Protein AF-A0A975IWK1-F1 (afdb_monomer_lite)

Foldseek 3Di:
DQDFAPDADPVPRDGDGADPVLVVLLVVLVPDDLVLNLVLLQPPDCPDPSHDDLLSLVSQLLVCVVVVVVVSNVSSVVSSLVVLLVLLCVVQPPPPDPPSVVLSVVLSVVVVVLSVQQCHDDCNRLCVVCSRPVNVSSVVSSVVSVVVVVVVVVVVPDDDDDDDDDDDDDDDDPPVVVVVVVVVPDCVVVVVVPDPPLVVVLLVQADPLLNLLVVCVVVVAALDDPDPPGCHSCNVVVHDSVVSVVSPVVSVVSSVVVVVVVD

Structure (mmCIF, N/CA/C/O backbone):
data_AF-A0A975IWK1-F1
#
_entry.id   AF-A0A975IWK1-F1
#
loop_
_atom_site.group_PDB
_atom_site.id
_atom_site.type_symbol
_atom_site.label_atom_id
_atom_site.label_alt_id
_atom_site.label_comp_id
_atom_site.label_asym_id
_atom_site.label_entity_id
_atom_site.label_seq_id
_atom_site.pdbx_PDB_ins_code
_atom_site.Cartn_x
_atom_site.Cartn_y
_atom_site.Cartn_z
_atom_site.occupancy
_atom_site.B_iso_or_equiv
_atom_site.auth_seq_id
_atom_site.auth_comp_id
_atom_site.auth_asym_id
_atom_site.auth_atom_id
_atom_site.pdbx_PDB_model_num
ATOM 1 N N . MET A 1 1 ? -14.449 2.829 19.169 1.00 74.00 1 MET A N 1
ATOM 2 C CA . MET A 1 1 ? -14.018 4.154 18.674 1.00 74.00 1 MET A CA 1
ATOM 3 C C . MET A 1 1 ? -12.901 3.932 17.675 1.00 74.00 1 MET A C 1
ATOM 5 O O . MET A 1 1 ? -12.144 2.984 17.872 1.00 74.00 1 MET A O 1
ATOM 9 N N . VAL A 1 2 ? -12.833 4.740 16.615 1.00 86.25 2 VAL A N 1
ATOM 10 C CA . VAL A 1 2 ? -11.737 4.651 15.641 1.00 86.25 2 VAL A CA 1
ATOM 11 C C . VAL A 1 2 ? -10.447 5.082 16.325 1.00 86.25 2 VAL A C 1
ATOM 13 O O . VAL A 1 2 ? -10.421 6.076 17.048 1.00 86.25 2 VAL A O 1
ATOM 16 N N . GLN A 1 3 ? -9.390 4.295 16.152 1.00 86.88 3 GLN A N 1
ATOM 17 C CA . GLN A 1 3 ? -8.094 4.618 16.743 1.00 86.88 3 GLN A CA 1
ATOM 18 C C . GLN A 1 3 ? -7.429 5.737 15.929 1.00 86.88 3 GLN A C 1
ATOM 20 O O . GLN A 1 3 ? -7.354 5.606 14.701 1.00 86.88 3 GLN A O 1
ATOM 25 N N . PRO A 1 4 ? -6.935 6.817 16.561 1.00 88.50 4 PRO A N 1
ATOM 26 C CA . PRO A 1 4 ? -6.244 7.881 15.844 1.00 88.50 4 PRO A CA 1
ATOM 27 C C . PRO A 1 4 ? -4.924 7.377 15.249 1.00 88.50 4 PRO A C 1
ATOM 29 O O . PRO A 1 4 ? -4.343 6.394 15.717 1.00 88.50 4 PRO A O 1
ATOM 32 N N . LEU A 1 5 ? -4.454 8.063 14.208 1.00 91.69 5 LEU A N 1
ATOM 33 C CA . LEU A 1 5 ? -3.111 7.855 13.668 1.00 91.69 5 LEU A CA 1
ATOM 34 C C . LEU A 1 5 ? -2.069 8.390 14.662 1.00 91.69 5 LEU A C 1
ATOM 36 O O . LEU A 1 5 ? -2.340 9.328 15.413 1.00 91.69 5 LEU A O 1
ATOM 40 N N . THR A 1 6 ? -0.881 7.796 14.676 1.00 89.44 6 THR A N 1
ATOM 41 C CA . THR A 1 6 ? 0.232 8.164 15.561 1.00 89.44 6 THR A CA 1
ATOM 42 C C . THR A 1 6 ? 1.294 9.004 14.855 1.00 89.44 6 THR A C 1
ATOM 44 O O . THR A 1 6 ? 2.016 9.759 15.513 1.00 89.44 6 THR A O 1
ATOM 47 N N . LYS A 1 7 ? 1.359 8.939 13.520 1.00 89.12 7 LYS A N 1
ATOM 48 C CA . LYS A 1 7 ? 2.301 9.706 12.705 1.00 89.12 7 LYS A CA 1
ATOM 49 C C . LYS A 1 7 ? 2.092 11.207 12.837 1.00 89.12 7 LYS A C 1
ATOM 51 O O . LYS A 1 7 ? 0.965 11.697 12.769 1.00 89.12 7 LYS A O 1
ATOM 56 N N . ARG A 1 8 ? 3.196 11.956 12.928 1.00 89.62 8 ARG A N 1
ATOM 57 C CA . ARG A 1 8 ? 3.207 13.427 12.985 1.00 89.62 8 ARG A CA 1
ATOM 58 C C . ARG A 1 8 ? 3.836 14.060 11.753 1.00 89.62 8 ARG A C 1
ATOM 60 O O . ARG A 1 8 ? 4.806 13.556 11.184 1.00 89.62 8 ARG A O 1
ATOM 67 N N . HIS A 1 9 ? 3.297 15.198 11.340 1.00 82.88 9 HIS A N 1
ATOM 68 C CA . HIS A 1 9 ? 3.901 16.053 10.331 1.00 82.88 9 HIS A CA 1
ATOM 69 C C . HIS A 1 9 ? 5.225 16.615 10.852 1.00 82.88 9 HIS A C 1
ATOM 71 O O . HIS A 1 9 ? 5.259 17.295 11.869 1.00 82.88 9 HIS A O 1
ATOM 77 N N . ILE A 1 10 ? 6.316 16.397 10.116 1.00 83.25 10 ILE A N 1
ATOM 78 C CA . ILE A 1 10 ? 7.662 16.845 10.521 1.00 83.25 10 ILE A CA 1
ATOM 79 C C . ILE A 1 10 ? 7.735 18.374 10.674 1.00 83.25 10 ILE A C 1
ATOM 81 O O . ILE A 1 10 ? 8.466 18.877 11.517 1.00 83.25 10 ILE A O 1
ATOM 85 N N . LYS A 1 11 ? 6.975 19.121 9.860 1.00 82.50 11 LYS A N 1
ATOM 86 C CA . LYS A 1 11 ? 7.002 20.591 9.858 1.00 82.50 11 LYS A CA 1
ATOM 87 C C . LYS A 1 11 ? 6.078 21.225 10.898 1.00 82.50 11 LYS A C 1
ATOM 89 O O . LYS A 1 11 ? 6.450 22.234 11.478 1.00 82.50 11 LYS A O 1
ATOM 94 N N . THR A 1 12 ? 4.877 20.677 11.085 1.00 84.75 12 THR A N 1
ATOM 95 C CA . THR A 1 12 ? 3.842 21.278 11.948 1.00 84.75 12 THR A CA 1
ATOM 96 C C . THR A 1 12 ? 3.712 20.581 13.302 1.00 84.75 12 THR A C 1
ATOM 98 O O . THR A 1 12 ? 3.137 21.147 14.220 1.00 84.75 12 THR A O 1
ATOM 101 N N . GLY A 1 13 ? 4.229 19.357 13.455 1.00 85.44 13 GLY A N 1
ATOM 102 C CA . GLY A 1 13 ? 4.074 18.532 14.661 1.00 85.44 13 GLY A CA 1
ATOM 103 C C . GLY A 1 13 ? 2.672 17.930 14.847 1.00 85.44 13 GLY A C 1
ATOM 104 O O . GLY A 1 13 ? 2.469 17.096 15.738 1.00 85.44 13 GLY A O 1
ATOM 105 N N . GLU A 1 14 ? 1.716 18.317 14.002 1.00 88.19 14 GLU A N 1
ATOM 106 C CA . GLU A 1 14 ? 0.332 17.844 14.023 1.00 88.19 14 GLU A CA 1
ATOM 107 C C . GLU A 1 14 ? 0.242 16.373 13.621 1.00 88.19 14 GLU A C 1
ATOM 109 O O . GLU A 1 14 ? 1.038 15.884 12.816 1.00 88.19 14 GLU A O 1
ATOM 114 N N . LEU A 1 15 ? -0.734 15.660 14.184 1.00 89.25 15 LEU A N 1
ATOM 115 C CA . LEU A 1 15 ? -1.007 14.282 13.793 1.00 89.25 15 LEU A CA 1
ATOM 116 C C . LEU A 1 15 ? -1.566 14.243 12.374 1.00 89.25 15 LEU A C 1
ATOM 118 O O . LEU A 1 15 ? -2.367 15.092 11.984 1.00 89.25 15 LEU A O 1
ATOM 122 N N . TYR A 1 16 ? -1.168 13.222 11.623 1.00 88.31 16 TYR A N 1
ATOM 123 C CA . TYR A 1 16 ? -1.863 12.886 10.391 1.00 88.31 16 TYR A CA 1
ATOM 124 C C . TYR A 1 16 ? -3.320 12.558 10.723 1.00 88.31 16 TYR A C 1
ATOM 126 O O . TYR A 1 16 ? -3.617 11.910 11.727 1.00 88.31 16 TYR A O 1
ATOM 134 N N . SER A 1 17 ? -4.231 12.979 9.857 1.00 90.38 17 SER A N 1
ATOM 135 C CA . SER A 1 17 ? -5.646 12.639 9.941 1.00 90.38 17 SER A CA 1
ATOM 136 C C . SER A 1 17 ? -6.078 11.900 8.684 1.00 90.38 17 SER A C 1
ATOM 138 O O . SER A 1 17 ? -5.594 12.166 7.578 1.00 90.38 17 SER A O 1
ATOM 140 N N . ARG A 1 18 ? -6.987 10.937 8.856 1.00 93.12 18 ARG A N 1
ATOM 141 C CA . ARG A 1 18 ? -7.659 10.311 7.719 1.00 93.12 18 ARG A CA 1
ATOM 142 C C . ARG A 1 18 ? -8.589 11.325 7.074 1.00 93.12 18 ARG A C 1
ATOM 144 O O . ARG A 1 18 ? -9.027 12.294 7.697 1.00 93.12 18 ARG A O 1
ATOM 151 N N . ARG A 1 19 ? -8.910 11.082 5.809 1.00 92.94 19 ARG A N 1
ATOM 152 C CA . ARG A 1 19 ? -9.933 11.868 5.124 1.00 92.94 19 ARG A CA 1
ATOM 153 C C . ARG A 1 19 ? -11.296 11.615 5.789 1.00 92.94 19 ARG A C 1
ATOM 155 O O . ARG A 1 19 ? -11.542 10.471 6.183 1.00 92.94 19 ARG A O 1
ATOM 162 N N . PRO A 1 20 ? -12.177 12.625 5.912 1.00 92.62 20 PRO A N 1
ATOM 163 C CA . PRO A 1 20 ? -13.452 12.474 6.613 1.00 92.62 20 PRO A CA 1
ATOM 164 C C . PRO A 1 20 ? -14.298 11.309 6.092 1.00 92.62 20 PRO A C 1
ATOM 166 O O . PRO A 1 20 ? -14.911 10.601 6.885 1.00 92.62 20 PRO A O 1
ATOM 169 N N . GLU A 1 21 ? -14.283 11.068 4.777 1.00 91.88 21 GLU A N 1
ATOM 170 C CA . GLU A 1 21 ? -15.004 9.952 4.167 1.00 91.88 21 GLU A CA 1
ATOM 171 C C . GLU A 1 21 ? -14.497 8.578 4.637 1.00 91.88 21 GLU A C 1
ATOM 173 O O . GLU A 1 21 ? -15.298 7.678 4.877 1.00 91.88 21 GLU A O 1
ATOM 178 N N . VAL A 1 22 ? -13.182 8.428 4.833 1.00 92.69 22 VAL A N 1
ATOM 179 C CA . VAL A 1 22 ? -12.563 7.180 5.305 1.00 92.69 22 VAL A CA 1
ATOM 180 C C . VAL A 1 22 ? -12.859 6.970 6.787 1.00 92.69 22 VAL A C 1
ATOM 182 O O . VAL A 1 22 ? -13.184 5.860 7.197 1.00 92.69 22 VAL A O 1
ATOM 185 N N . GLU A 1 23 ? -12.781 8.027 7.599 1.00 94.38 23 GLU A N 1
ATOM 186 C CA . GLU A 1 23 ? -13.076 7.943 9.035 1.00 94.38 23 GLU A CA 1
ATOM 187 C C . GLU A 1 23 ? -14.534 7.507 9.271 1.00 94.38 23 GLU A C 1
ATOM 189 O O . GLU A 1 23 ? -14.794 6.573 10.030 1.00 94.38 23 GLU A O 1
ATOM 194 N N . GLN A 1 24 ? -15.482 8.113 8.544 1.00 93.06 24 GLN A N 1
ATOM 195 C CA . GLN A 1 24 ? -16.900 7.739 8.589 1.00 93.06 24 GLN A CA 1
ATOM 196 C C . GLN A 1 24 ? -17.137 6.302 8.117 1.00 93.06 24 GLN A C 1
ATOM 198 O O . GLN A 1 24 ? -17.904 5.562 8.735 1.00 93.06 24 GLN A O 1
ATOM 203 N N . GLU A 1 25 ? -16.473 5.885 7.037 1.00 94.06 25 GLU A N 1
ATOM 204 C CA . GLU A 1 25 ? -16.557 4.512 6.546 1.00 94.06 25 GLU A CA 1
ATOM 205 C C . GLU A 1 25 ? -16.084 3.512 7.610 1.00 94.06 25 GLU A C 1
ATOM 207 O O . GLU A 1 25 ? -16.777 2.532 7.893 1.00 94.06 25 GLU A O 1
ATOM 212 N N . ILE A 1 26 ? -14.943 3.779 8.252 1.00 94.62 26 ILE A N 1
ATOM 213 C CA . ILE A 1 26 ? -14.404 2.936 9.323 1.00 94.62 26 ILE A CA 1
ATOM 214 C C . ILE A 1 26 ? -15.381 2.863 10.502 1.00 94.62 26 ILE A C 1
ATOM 216 O O . ILE A 1 26 ? -15.638 1.770 11.012 1.00 94.62 26 ILE A O 1
ATOM 220 N N . GLU A 1 27 ? -15.964 3.986 10.925 1.00 94.69 27 GLU A N 1
ATOM 221 C CA . GLU A 1 27 ? -16.966 3.997 11.996 1.00 94.69 27 GLU A CA 1
ATOM 222 C C . GLU A 1 27 ? -18.169 3.109 11.679 1.00 94.69 27 GLU A C 1
ATOM 224 O O . GLU A 1 27 ? -18.618 2.343 12.537 1.00 94.69 27 GLU A O 1
ATOM 229 N N . VAL A 1 28 ? -18.686 3.195 10.450 1.00 93.44 28 VAL A N 1
ATOM 230 C CA . VAL A 1 28 ? -19.795 2.355 9.989 1.00 93.44 28 VAL A CA 1
ATOM 231 C C . VAL A 1 28 ? -19.381 0.886 10.002 1.00 93.44 28 VAL A C 1
ATOM 233 O O . VAL A 1 28 ? -20.103 0.057 10.555 1.00 93.44 28 VAL A O 1
ATOM 236 N N . LEU A 1 29 ? -18.207 0.555 9.459 1.00 93.50 29 LEU A N 1
ATOM 237 C CA . LEU A 1 29 ? -17.699 -0.816 9.405 1.00 93.50 29 LEU A CA 1
ATOM 238 C C . LEU A 1 29 ? -17.503 -1.417 10.800 1.00 93.50 29 LEU A C 1
ATOM 240 O O . LEU A 1 29 ? -17.875 -2.568 11.022 1.00 93.50 29 LEU A O 1
ATOM 244 N N . LEU A 1 30 ? -16.974 -0.654 11.758 1.00 93.38 30 LEU A N 1
ATOM 245 C CA . LEU A 1 30 ? -16.761 -1.121 13.131 1.00 93.38 30 LEU A CA 1
ATOM 246 C C . LEU A 1 30 ? -18.064 -1.474 13.862 1.00 93.38 30 LEU A C 1
ATOM 248 O O . LEU A 1 30 ? -18.030 -2.304 14.770 1.00 93.38 30 LEU A O 1
ATOM 252 N N . ARG A 1 31 ? -19.203 -0.892 13.460 1.00 93.75 31 ARG A N 1
ATOM 253 C CA . ARG A 1 31 ? -20.536 -1.221 14.002 1.00 93.75 31 ARG A CA 1
ATOM 254 C C . ARG A 1 31 ? -21.143 -2.483 13.382 1.00 93.75 31 ARG A C 1
ATOM 256 O O . ARG A 1 31 ? -22.104 -3.018 13.929 1.00 93.75 31 ARG A O 1
ATOM 263 N N . LEU A 1 32 ? -20.617 -2.956 12.251 1.00 92.69 32 LEU A N 1
ATOM 264 C CA . LEU A 1 32 ? -21.111 -4.162 11.589 1.00 92.69 32 LEU A CA 1
ATOM 265 C C . LEU A 1 32 ? -20.572 -5.439 12.254 1.00 92.69 32 LEU A C 1
ATOM 267 O O . LEU A 1 32 ? -19.436 -5.450 12.741 1.00 92.69 32 LEU A O 1
ATOM 271 N N . PRO A 1 33 ? -21.329 -6.552 12.195 1.00 93.56 33 PRO A N 1
ATOM 272 C CA . PRO A 1 33 ? -20.827 -7.861 12.594 1.00 93.56 33 PRO A CA 1
ATOM 273 C C . PRO A 1 33 ? -19.583 -8.265 11.793 1.00 93.56 33 PRO A C 1
ATOM 275 O O . PRO A 1 33 ? -19.490 -7.994 10.592 1.00 93.56 33 PRO A O 1
ATOM 278 N N . THR A 1 34 ? -18.662 -8.995 12.429 1.00 91.38 34 THR A N 1
ATOM 279 C CA . THR A 1 34 ? -17.413 -9.462 11.802 1.00 91.38 34 THR A CA 1
ATOM 280 C C . THR A 1 34 ? -17.663 -10.197 10.484 1.00 91.38 34 THR A C 1
ATOM 282 O O . THR A 1 34 ? -17.003 -9.909 9.490 1.00 91.38 34 THR A O 1
ATOM 285 N N . GLY A 1 35 ? -18.664 -11.084 10.427 1.00 92.19 35 GLY A N 1
ATOM 286 C CA . GLY A 1 35 ? -19.015 -11.809 9.198 1.00 92.19 35 GLY A CA 1
ATOM 287 C C . GLY A 1 35 ? -19.369 -10.883 8.028 1.00 92.19 35 GLY A C 1
ATOM 288 O O . GLY A 1 35 ? -18.897 -11.093 6.911 1.00 92.19 35 GLY A O 1
ATOM 289 N N . THR A 1 36 ? -20.116 -9.809 8.293 1.00 92.19 36 THR A N 1
ATOM 290 C CA . THR A 1 36 ? -20.474 -8.796 7.291 1.00 92.19 36 THR A CA 1
ATOM 291 C C . THR A 1 36 ? -19.250 -8.008 6.835 1.00 92.19 36 THR A C 1
ATOM 293 O O . THR A 1 36 ? -19.071 -7.809 5.634 1.00 92.19 36 THR A O 1
ATOM 296 N N . ARG A 1 37 ? -18.360 -7.611 7.760 1.00 92.88 37 ARG A N 1
ATOM 297 C CA . ARG A 1 37 ? -17.095 -6.942 7.404 1.00 92.88 37 ARG A CA 1
ATOM 298 C C . ARG A 1 37 ? -16.242 -7.806 6.477 1.00 92.88 37 ARG A C 1
ATOM 300 O O . ARG A 1 37 ? -15.769 -7.320 5.454 1.00 92.88 37 ARG A O 1
ATOM 307 N N . LEU A 1 38 ? -16.085 -9.089 6.805 1.00 92.88 38 LEU A N 1
ATOM 308 C CA . LEU A 1 38 ? -15.309 -10.034 5.998 1.00 92.88 38 LEU A CA 1
ATOM 309 C C . LEU A 1 38 ? -15.938 -10.269 4.619 1.00 92.88 38 LEU A C 1
ATOM 311 O O . LEU A 1 38 ? -15.217 -10.359 3.625 1.00 92.88 38 LEU A O 1
ATOM 315 N N . ALA A 1 39 ? -17.269 -10.344 4.537 1.00 91.06 39 ALA A N 1
ATOM 316 C CA . ALA A 1 39 ? -17.977 -10.452 3.265 1.00 91.06 39 ALA A CA 1
ATOM 317 C C . ALA A 1 39 ? -17.748 -9.211 2.385 1.00 91.06 39 ALA A C 1
ATOM 319 O O . ALA A 1 39 ? -17.396 -9.353 1.213 1.00 91.06 39 ALA A O 1
ATOM 320 N N . ARG A 1 40 ? -17.846 -8.005 2.962 1.00 91.19 40 ARG A N 1
ATOM 321 C CA . ARG A 1 40 ? -17.551 -6.746 2.260 1.00 91.19 40 ARG A CA 1
ATOM 322 C C . ARG A 1 40 ? -16.094 -6.645 1.817 1.00 91.19 40 ARG A C 1
ATOM 324 O O . ARG A 1 40 ? -15.836 -6.263 0.684 1.00 91.19 40 ARG A O 1
ATOM 331 N N . ALA A 1 41 ? -15.142 -7.056 2.654 1.00 90.44 41 ALA A N 1
ATOM 332 C CA . ALA A 1 41 ? -13.722 -7.064 2.295 1.00 90.44 41 ALA A CA 1
ATOM 333 C C . ALA A 1 41 ? -13.431 -7.963 1.078 1.00 90.44 41 ALA A C 1
ATOM 335 O O . ALA A 1 41 ? -12.603 -7.629 0.232 1.00 90.44 41 ALA A O 1
ATOM 336 N N . ARG A 1 42 ? -14.133 -9.100 0.966 1.00 88.38 42 ARG A N 1
ATOM 337 C CA . ARG A 1 42 ? -14.034 -10.014 -0.186 1.00 88.38 42 ARG A CA 1
ATOM 338 C C . ARG A 1 42 ? -14.710 -9.466 -1.439 1.00 88.38 42 ARG A C 1
ATOM 340 O O . ARG A 1 42 ? -14.340 -9.877 -2.538 1.00 88.38 42 ARG A O 1
ATOM 347 N N . ASN A 1 43 ? -15.670 -8.555 -1.290 1.00 83.19 43 ASN A N 1
ATOM 348 C CA . ASN A 1 43 ? -16.278 -7.876 -2.420 1.00 83.19 43 ASN A CA 1
ATOM 349 C C . ASN A 1 43 ? -15.255 -6.907 -3.038 1.00 83.19 43 ASN A C 1
ATOM 351 O O . ASN A 1 43 ? -14.850 -5.910 -2.439 1.00 83.19 43 ASN A O 1
ATOM 355 N N . GLY A 1 44 ? -14.771 -7.248 -4.231 1.00 69.94 44 GLY A N 1
ATOM 356 C CA . GLY A 1 44 ? -13.821 -6.431 -4.986 1.00 69.94 44 GLY A CA 1
ATOM 357 C C . GLY A 1 44 ? -14.484 -5.359 -5.852 1.00 69.94 44 GLY A C 1
ATOM 358 O O . GLY A 1 44 ? -13.770 -4.598 -6.505 1.00 69.94 44 GLY A O 1
ATOM 359 N N . ASP A 1 45 ? -15.818 -5.313 -5.897 1.00 76.06 45 ASP A N 1
ATOM 360 C CA . ASP A 1 45 ? -16.537 -4.352 -6.723 1.00 76.06 45 ASP A CA 1
ATOM 361 C C . ASP A 1 45 ? -16.641 -2.992 -6.031 1.00 76.06 45 ASP A C 1
ATOM 363 O O . ASP A 1 45 ? -17.490 -2.767 -5.171 1.00 76.06 45 ASP A O 1
ATOM 367 N N . LEU A 1 46 ? -15.785 -2.067 -6.468 1.00 67.81 46 LEU A N 1
ATOM 368 C CA . LEU A 1 46 ? -15.744 -0.689 -5.980 1.00 67.81 46 LEU A CA 1
ATOM 369 C C . LEU A 1 46 ? -17.005 0.126 -6.316 1.00 67.81 46 LEU A C 1
ATOM 371 O O . LEU A 1 46 ? -17.181 1.219 -5.784 1.00 67.81 46 LEU A O 1
ATOM 375 N N . LYS A 1 47 ? -17.860 -0.364 -7.224 1.00 72.88 47 LYS A N 1
ATOM 376 C CA . LYS A 1 47 ? -19.120 0.294 -7.602 1.00 72.88 47 LYS A CA 1
ATOM 377 C C . LYS A 1 47 ? -20.309 -0.189 -6.777 1.00 72.88 47 LYS A C 1
ATOM 379 O O . LYS A 1 47 ? -21.385 0.398 -6.864 1.00 72.88 47 LYS A O 1
ATOM 384 N N . SER A 1 48 ? -20.128 -1.252 -5.998 1.00 77.38 48 SER A N 1
ATOM 385 C CA . SER A 1 48 ? -21.158 -1.759 -5.107 1.00 77.38 48 SER A CA 1
ATOM 386 C C . SER A 1 48 ? -21.376 -0.786 -3.940 1.00 77.38 48 SER A C 1
ATOM 388 O O . SER A 1 48 ? -20.401 -0.245 -3.418 1.00 77.38 48 SER A O 1
ATOM 390 N N . PRO A 1 49 ? -22.617 -0.592 -3.459 1.00 71.94 49 PRO A N 1
ATOM 391 C CA . PRO A 1 49 ? -22.867 0.144 -2.216 1.00 71.94 49 PRO A CA 1
ATOM 392 C C . PRO A 1 49 ? -22.210 -0.515 -0.988 1.00 71.94 49 PRO A C 1
ATOM 394 O O . PRO A 1 49 ? -22.001 0.144 0.026 1.00 71.94 49 PRO A O 1
ATOM 397 N N . ASP A 1 50 ? -21.853 -1.798 -1.086 1.00 78.62 50 ASP A N 1
ATOM 398 C CA . ASP A 1 50 ? -21.101 -2.541 -0.071 1.00 78.62 50 ASP A CA 1
ATOM 399 C C . ASP A 1 50 ? -19.577 -2.488 -0.284 1.00 78.62 50 ASP A C 1
ATOM 401 O O . ASP A 1 50 ? -18.832 -3.209 0.389 1.00 78.62 50 ASP A O 1
ATOM 405 N N . SER A 1 51 ? -19.107 -1.665 -1.228 1.00 80.88 51 SER A N 1
ATOM 406 C CA . SER A 1 51 ? -17.686 -1.456 -1.482 1.00 80.88 51 SER A CA 1
ATOM 407 C C . SER A 1 51 ? -16.985 -0.927 -0.236 1.00 80.88 51 SER A C 1
ATOM 409 O O . SER A 1 51 ? -17.459 -0.008 0.424 1.00 80.88 51 SER A O 1
ATOM 411 N N . MET A 1 52 ? -15.810 -1.488 0.025 1.00 89.88 52 MET A N 1
ATOM 412 C CA . MET A 1 52 ? -14.895 -1.048 1.071 1.00 89.88 52 MET A CA 1
ATOM 413 C C . MET A 1 52 ? -13.690 -0.358 0.430 1.00 89.88 52 MET A C 1
ATOM 415 O O . MET A 1 52 ? -13.122 -0.919 -0.513 1.00 89.88 52 MET A O 1
ATOM 419 N N . SER A 1 53 ? -13.269 0.807 0.922 1.00 92.06 53 SER A N 1
ATOM 420 C CA . SER A 1 53 ? -12.020 1.452 0.498 1.00 92.06 53 SER A CA 1
ATOM 421 C C . SER A 1 53 ? -10.788 0.665 0.956 1.00 92.06 53 SER A C 1
ATOM 423 O O . SER A 1 53 ? -10.849 -0.168 1.862 1.00 92.06 53 SER A O 1
ATOM 425 N N . ASP A 1 54 ? -9.643 0.900 0.312 1.00 93.19 54 ASP A N 1
ATOM 426 C CA . ASP A 1 54 ? -8.406 0.205 0.689 1.00 93.19 54 ASP A CA 1
ATOM 427 C C . ASP A 1 54 ? -7.822 0.771 1.985 1.00 93.19 54 ASP A C 1
ATOM 429 O O . ASP A 1 54 ? -7.246 0.026 2.773 1.00 93.19 54 ASP A O 1
ATOM 433 N N . GLU A 1 55 ? -8.033 2.062 2.240 1.00 95.19 55 GLU A N 1
ATOM 434 C CA . GLU A 1 55 ? -7.733 2.716 3.509 1.00 95.19 55 GLU A CA 1
ATOM 435 C C . GLU A 1 55 ? -8.514 2.078 4.670 1.00 95.19 55 GLU A C 1
ATOM 437 O O . GLU A 1 55 ? -7.917 1.697 5.679 1.00 95.19 55 GLU A O 1
ATOM 442 N N . ALA A 1 56 ? -9.832 1.902 4.516 1.00 95.19 56 ALA A N 1
ATOM 443 C CA . ALA A 1 56 ? -10.666 1.276 5.539 1.00 95.19 56 ALA A CA 1
ATOM 444 C C . ALA A 1 56 ? -10.332 -0.213 5.727 1.00 95.19 56 ALA A C 1
ATOM 446 O O . ALA A 1 56 ? -10.267 -0.698 6.858 1.00 95.19 56 ALA A O 1
ATOM 447 N N . LEU A 1 57 ? -10.061 -0.940 4.636 1.00 95.31 57 LEU A N 1
ATOM 448 C CA . LEU A 1 57 ? -9.619 -2.333 4.704 1.00 95.31 57 LEU A CA 1
ATOM 449 C C . LEU A 1 57 ? -8.280 -2.465 5.442 1.00 95.31 57 LEU A C 1
ATOM 451 O O . LEU A 1 57 ? -8.142 -3.334 6.302 1.00 95.31 57 LEU A O 1
ATOM 455 N N . LEU A 1 58 ? -7.311 -1.595 5.144 1.00 95.88 58 LEU A N 1
ATOM 456 C CA . LEU A 1 58 ? -6.028 -1.572 5.842 1.00 95.88 58 LEU A CA 1
ATOM 457 C C . LEU A 1 58 ? -6.214 -1.299 7.337 1.00 95.88 58 LEU A C 1
ATOM 459 O O . LEU A 1 58 ? -5.632 -2.017 8.151 1.00 95.88 58 LEU A O 1
ATOM 463 N N . TYR A 1 59 ? -7.051 -0.322 7.699 1.00 96.06 59 TYR A N 1
ATOM 464 C CA . TYR A 1 59 ? -7.369 -0.053 9.100 1.00 96.06 59 TYR A CA 1
ATOM 465 C C . TYR A 1 59 ? -7.887 -1.312 9.807 1.00 96.06 59 TYR A C 1
ATOM 467 O O . TYR A 1 59 ? -7.390 -1.652 10.879 1.00 96.06 59 TYR A O 1
ATOM 475 N N . LEU A 1 60 ? -8.831 -2.047 9.202 1.00 95.44 60 LEU A N 1
ATOM 476 C CA . LEU A 1 60 ? -9.371 -3.276 9.796 1.00 95.44 60 LEU A CA 1
ATOM 477 C C . LEU A 1 60 ? -8.297 -4.358 9.981 1.00 95.44 60 LEU A C 1
ATOM 479 O O . LEU A 1 60 ? -8.304 -5.049 10.999 1.00 95.44 60 LEU A O 1
ATOM 483 N N . VAL A 1 61 ? -7.358 -4.499 9.037 1.00 95.31 61 VAL A N 1
ATOM 484 C CA . VAL A 1 61 ? -6.230 -5.437 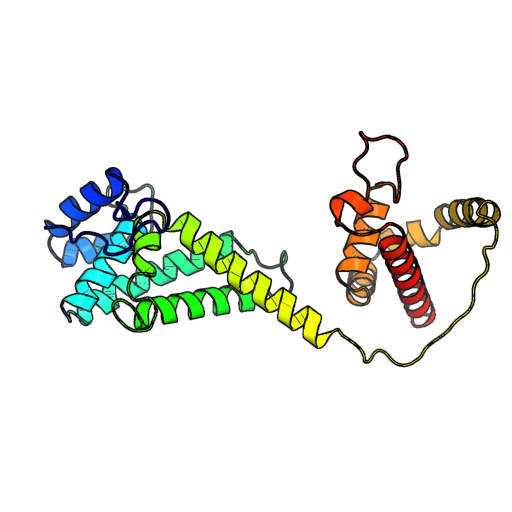9.182 1.00 95.31 61 VAL A CA 1
ATOM 485 C C . VAL A 1 61 ? -5.338 -5.031 10.357 1.00 95.31 61 VAL A C 1
ATOM 487 O O . VAL A 1 61 ? -4.997 -5.878 11.185 1.00 95.31 61 VAL A O 1
ATOM 490 N N . ARG A 1 62 ? -4.983 -3.745 10.458 1.00 94.25 62 ARG A N 1
ATOM 491 C CA . ARG A 1 62 ? -4.128 -3.216 11.535 1.00 94.25 62 ARG A CA 1
ATOM 492 C C . ARG A 1 62 ? -4.809 -3.273 12.899 1.00 94.25 62 ARG A C 1
ATOM 494 O O . ARG A 1 62 ? -4.162 -3.535 13.909 1.00 94.25 62 ARG A O 1
ATOM 501 N N . ASP A 1 63 ? -6.113 -3.033 12.952 1.00 93.88 63 ASP A N 1
ATOM 502 C CA . ASP A 1 63 ? -6.922 -3.168 14.164 1.00 93.88 63 ASP A CA 1
ATOM 503 C C . ASP A 1 63 ? -7.004 -4.634 14.623 1.00 93.88 63 ASP A C 1
ATOM 505 O O . ASP A 1 63 ? -6.738 -4.930 15.788 1.00 93.88 63 ASP A O 1
ATOM 509 N N . ALA A 1 64 ? -7.269 -5.571 13.704 1.00 93.50 64 ALA A N 1
ATOM 510 C CA . ALA A 1 64 ? -7.261 -7.003 14.006 1.00 93.50 64 ALA A CA 1
ATOM 511 C C . ALA A 1 64 ? -5.881 -7.489 14.476 1.00 93.50 64 ALA A C 1
ATOM 513 O O . ALA A 1 64 ? -5.798 -8.255 15.436 1.00 93.50 64 ALA A O 1
ATOM 514 N N . HIS A 1 65 ? -4.800 -7.005 13.853 1.00 91.69 65 HIS A N 1
ATOM 515 C CA . HIS A 1 65 ? -3.430 -7.296 14.275 1.00 91.69 65 HIS A CA 1
ATOM 516 C C . HIS A 1 65 ? -3.161 -6.811 15.708 1.00 91.69 65 HIS A C 1
ATOM 518 O O . HIS A 1 65 ? -2.753 -7.606 16.551 1.00 91.69 65 HIS A O 1
ATOM 524 N N . ARG A 1 66 ? -3.480 -5.547 16.020 1.00 89.50 66 ARG A N 1
ATOM 525 C CA . ARG A 1 66 ? -3.290 -4.965 17.362 1.00 89.50 66 ARG A CA 1
ATOM 526 C C . ARG A 1 66 ? -4.140 -5.631 18.447 1.00 89.50 66 ARG A C 1
ATOM 528 O O . ARG A 1 66 ? -3.714 -5.693 19.595 1.00 89.50 66 ARG A O 1
ATOM 535 N N . ARG A 1 67 ? -5.323 -6.146 18.098 1.00 92.25 67 ARG A N 1
ATOM 536 C CA . ARG A 1 67 ? -6.177 -6.934 19.006 1.00 92.25 67 ARG A CA 1
ATOM 537 C C . ARG A 1 67 ? -5.730 -8.390 19.176 1.00 92.25 67 ARG A C 1
ATOM 539 O O . ARG A 1 67 ? -6.336 -9.099 19.973 1.00 92.25 67 ARG A O 1
ATOM 546 N N . GLY A 1 68 ? -4.738 -8.860 18.415 1.00 91.44 68 GLY A N 1
ATOM 547 C CA . GLY A 1 68 ? -4.342 -10.272 18.393 1.00 91.44 68 GLY A CA 1
ATOM 548 C C . GLY A 1 68 ? -5.379 -11.201 17.745 1.00 91.44 68 GLY A C 1
ATOM 549 O O . GLY A 1 68 ? -5.349 -12.408 17.967 1.00 91.44 68 GLY A O 1
ATOM 550 N N . ALA A 1 69 ? -6.311 -10.667 16.949 1.00 93.75 69 ALA A N 1
ATOM 551 C CA . ALA A 1 69 ? -7.360 -11.437 16.283 1.00 93.75 69 ALA A CA 1
ATOM 552 C C . ALA A 1 69 ? -6.839 -12.051 14.971 1.00 93.75 69 ALA A C 1
ATOM 554 O O . ALA A 1 69 ? -7.134 -11.564 13.876 1.00 93.75 69 ALA A O 1
ATOM 555 N N . GLU A 1 70 ? -6.032 -13.109 15.080 1.00 92.56 70 GLU A N 1
ATOM 556 C CA . GLU A 1 70 ? -5.305 -13.698 13.946 1.00 92.56 70 GLU A CA 1
ATOM 557 C C . GLU A 1 70 ? -6.210 -14.187 12.809 1.00 92.56 70 GLU A C 1
ATOM 559 O O . GLU A 1 70 ? -5.923 -13.912 11.644 1.00 92.56 70 GLU A O 1
ATOM 564 N N . ASP A 1 71 ? -7.327 -14.846 13.125 1.00 93.50 71 ASP A N 1
ATOM 565 C CA . ASP A 1 71 ? -8.266 -15.349 12.114 1.00 93.50 71 ASP A CA 1
ATOM 566 C C . ASP A 1 71 ? -8.905 -14.212 11.310 1.00 93.50 71 ASP A C 1
ATOM 568 O O . ASP A 1 71 ? -9.001 -14.272 10.081 1.00 93.50 71 ASP A O 1
ATOM 572 N N . GLU A 1 72 ? -9.303 -13.136 11.997 1.00 93.69 72 GLU A N 1
ATOM 573 C CA . GLU A 1 72 ? -9.860 -11.940 11.365 1.00 93.69 72 GLU A CA 1
ATOM 574 C C . GLU A 1 72 ? -8.797 -11.248 10.501 1.00 93.69 72 GLU A C 1
ATOM 576 O O . GLU A 1 72 ? -9.055 -10.936 9.336 1.00 93.69 72 GLU A O 1
ATOM 581 N N . ARG A 1 73 ? -7.575 -11.091 11.028 1.0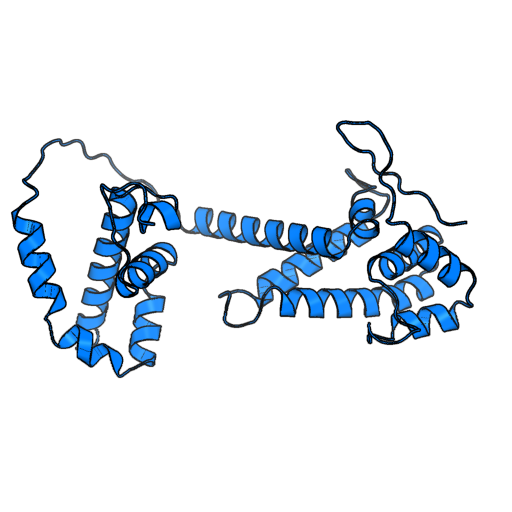0 94.19 73 ARG A N 1
ATOM 582 C CA . ARG A 1 73 ? -6.428 -10.537 10.295 1.00 94.19 73 ARG A CA 1
ATOM 583 C C . ARG A 1 73 ? -6.158 -11.330 9.017 1.00 94.19 73 ARG A C 1
ATOM 585 O O . ARG A 1 73 ? -6.076 -10.741 7.942 1.00 94.19 73 ARG A O 1
ATOM 592 N N . ASN A 1 74 ? -6.059 -12.655 9.107 1.00 92.69 74 ASN A N 1
ATOM 593 C CA . ASN A 1 74 ? -5.771 -13.531 7.970 1.00 92.69 74 ASN A CA 1
ATOM 594 C C . ASN A 1 74 ? -6.905 -13.505 6.926 1.00 92.69 74 ASN A C 1
ATOM 596 O O . ASN A 1 74 ? -6.657 -13.542 5.717 1.00 92.69 74 ASN A O 1
ATOM 600 N N . ALA A 1 75 ? -8.158 -13.378 7.369 1.00 93.81 75 ALA A N 1
ATOM 601 C CA . ALA A 1 75 ? -9.302 -13.246 6.473 1.00 93.81 75 ALA A CA 1
ATOM 602 C C . ALA A 1 75 ? -9.343 -11.894 5.733 1.00 93.81 75 ALA A C 1
ATOM 604 O O . ALA A 1 75 ? -9.832 -11.849 4.601 1.00 93.81 75 ALA A O 1
ATOM 605 N N . LEU A 1 76 ? -8.830 -10.818 6.342 1.00 94.69 76 LEU A N 1
ATOM 606 C CA . LEU A 1 76 ? -8.781 -9.461 5.777 1.00 94.69 76 LEU A CA 1
ATOM 607 C C . LEU A 1 76 ? -7.512 -9.185 4.951 1.00 94.69 76 LEU A C 1
ATOM 609 O O . LEU A 1 76 ? -7.563 -8.441 3.972 1.00 94.69 76 LEU A O 1
ATOM 613 N N . ILE A 1 77 ? -6.376 -9.798 5.295 1.00 94.38 77 ILE A N 1
ATOM 614 C CA . ILE A 1 77 ? -5.110 -9.565 4.587 1.00 94.38 77 ILE A CA 1
ATOM 615 C C . ILE A 1 77 ? -5.177 -10.101 3.154 1.00 94.38 77 ILE A C 1
ATOM 617 O O . ILE A 1 77 ? -4.747 -9.440 2.214 1.00 94.38 77 ILE A O 1
ATOM 621 N N . ARG A 1 78 ? -5.808 -11.260 2.943 1.00 91.81 78 ARG A N 1
ATOM 622 C CA . ARG A 1 78 ? -5.941 -11.860 1.610 1.00 91.81 78 ARG A CA 1
ATOM 623 C C . ARG A 1 78 ? -6.634 -10.934 0.593 1.00 91.81 78 ARG A C 1
ATOM 625 O O . ARG A 1 78 ? -6.049 -10.716 -0.470 1.00 91.81 78 ARG A O 1
ATOM 632 N N . PRO A 1 79 ? -7.835 -10.377 0.852 1.00 92.69 79 PRO A N 1
ATOM 633 C CA . PRO A 1 79 ? -8.452 -9.434 -0.077 1.00 92.69 79 PRO A CA 1
ATOM 634 C C . PRO A 1 79 ? -7.629 -8.154 -0.262 1.00 92.69 79 PRO A C 1
ATOM 636 O O . PRO A 1 79 ? -7.536 -7.676 -1.392 1.00 92.69 79 PRO A O 1
ATOM 639 N N . LEU A 1 80 ? -6.971 -7.643 0.787 1.00 93.75 80 LEU A N 1
ATOM 640 C CA . LEU A 1 80 ? -6.085 -6.478 0.672 1.00 93.75 80 LEU A CA 1
ATOM 641 C C . LEU A 1 80 ? -4.958 -6.741 -0.336 1.00 93.75 80 LEU A C 1
ATOM 643 O O . LEU A 1 80 ? -4.760 -5.967 -1.271 1.00 93.75 80 LEU A O 1
ATOM 647 N N . PHE A 1 81 ? -4.276 -7.879 -0.212 1.00 93.25 81 PHE A N 1
ATOM 648 C CA . PHE A 1 81 ? -3.187 -8.262 -1.109 1.00 93.25 81 PHE A CA 1
ATOM 649 C C . PHE A 1 81 ? -3.648 -8.476 -2.552 1.00 93.25 81 PHE A C 1
ATOM 651 O O . PHE A 1 81 ? -2.971 -8.028 -3.478 1.00 93.25 81 PHE A O 1
ATOM 658 N N . ILE A 1 82 ? -4.818 -9.086 -2.765 1.00 92.25 82 ILE A N 1
ATOM 659 C CA . ILE A 1 82 ? -5.406 -9.235 -4.107 1.00 92.25 82 ILE A CA 1
ATOM 660 C C . ILE A 1 82 ? -5.628 -7.858 -4.752 1.00 92.25 82 ILE A C 1
ATOM 662 O O . ILE A 1 82 ? -5.285 -7.651 -5.921 1.00 92.25 82 ILE A O 1
ATOM 666 N N . ARG A 1 83 ? -6.156 -6.890 -3.994 1.00 91.38 83 ARG A N 1
ATOM 667 C CA . ARG A 1 83 ? -6.369 -5.520 -4.484 1.00 91.38 83 ARG A CA 1
ATOM 668 C C . ARG A 1 83 ? -5.049 -4.801 -4.764 1.00 91.38 83 ARG A C 1
ATOM 670 O O . ARG A 1 83 ? -4.924 -4.167 -5.816 1.00 91.38 83 ARG A O 1
ATOM 677 N N . CYS A 1 84 ? -4.047 -4.952 -3.896 1.00 92.12 84 CYS A N 1
ATOM 678 C CA . CYS A 1 84 ? -2.695 -4.431 -4.117 1.00 92.12 84 CYS A CA 1
ATOM 679 C C . CYS A 1 84 ? -2.085 -4.981 -5.408 1.00 92.12 84 CYS A C 1
ATOM 681 O O . CYS A 1 84 ? -1.646 -4.204 -6.255 1.00 92.12 84 CYS A O 1
ATOM 683 N N . GLN A 1 85 ? -2.120 -6.300 -5.602 1.00 92.12 85 GLN A N 1
ATOM 684 C CA . GLN A 1 85 ? -1.615 -6.957 -6.809 1.00 92.12 85 GLN A CA 1
ATOM 685 C C . GLN A 1 85 ? -2.323 -6.449 -8.068 1.00 92.12 85 GLN A C 1
ATOM 687 O O . GLN A 1 85 ? -1.664 -6.102 -9.047 1.00 92.12 85 GLN A O 1
ATOM 692 N N . ALA A 1 86 ? -3.655 -6.336 -8.045 1.00 91.00 86 ALA A N 1
ATOM 693 C CA . ALA A 1 86 ? -4.423 -5.815 -9.174 1.00 91.00 86 ALA A CA 1
ATOM 694 C C . ALA A 1 86 ? -4.054 -4.356 -9.505 1.00 91.00 86 ALA A C 1
ATOM 696 O O . ALA A 1 86 ? -3.888 -4.001 -10.677 1.00 91.00 86 ALA A O 1
ATOM 697 N N . ARG A 1 87 ? -3.877 -3.507 -8.482 1.00 90.62 87 ARG A N 1
ATOM 698 C CA . ARG A 1 87 ? -3.425 -2.117 -8.653 1.00 90.62 87 ARG A CA 1
ATOM 699 C C . ARG A 1 87 ? -2.005 -2.046 -9.205 1.00 90.62 87 ARG A C 1
ATOM 701 O O . ARG A 1 87 ? -1.775 -1.299 -10.153 1.00 90.62 87 ARG A O 1
ATOM 708 N N . LEU A 1 88 ? -1.078 -2.836 -8.670 1.00 90.75 88 LEU A N 1
ATOM 709 C CA . LEU A 1 88 ? 0.306 -2.901 -9.140 1.00 90.75 88 LEU A CA 1
ATOM 710 C C . LEU A 1 88 ? 0.389 -3.412 -10.581 1.00 90.75 88 LEU A C 1
ATOM 712 O O . LEU A 1 88 ? 1.110 -2.828 -11.382 1.00 90.75 88 LEU A O 1
ATOM 716 N N . LYS A 1 89 ? -0.401 -4.428 -10.949 1.00 90.88 89 LYS A N 1
ATOM 717 C CA . LYS A 1 89 ? -0.485 -4.936 -12.327 1.00 90.88 89 LYS A CA 1
ATOM 718 C C . LYS A 1 89 ? -0.993 -3.877 -13.302 1.00 90.88 89 LYS A C 1
ATOM 720 O O . LYS A 1 89 ? -0.438 -3.730 -14.383 1.00 90.88 89 LYS A O 1
ATOM 725 N N . ARG A 1 90 ? -2.005 -3.094 -12.911 1.00 89.06 90 ARG A N 1
ATOM 726 C CA . ARG A 1 90 ? -2.489 -1.959 -13.717 1.00 89.06 90 ARG A CA 1
ATOM 727 C C . ARG A 1 90 ? -1.446 -0.842 -13.821 1.00 89.06 90 ARG A C 1
ATOM 729 O O . ARG A 1 90 ? -1.329 -0.198 -14.855 1.00 89.06 90 ARG A O 1
ATOM 736 N N . ALA A 1 91 ? -0.712 -0.596 -12.740 1.00 85.12 91 ALA A N 1
ATOM 737 C CA . ALA A 1 91 ? 0.269 0.477 -12.635 1.00 85.12 91 ALA A CA 1
ATOM 738 C C . ALA A 1 91 ? 1.619 0.145 -13.297 1.00 85.12 91 ALA A C 1
ATOM 740 O O . ALA A 1 91 ? 2.371 1.063 -13.624 1.00 85.12 91 ALA A O 1
ATOM 741 N N . MET A 1 92 ? 1.939 -1.140 -13.448 1.00 85.69 92 MET A N 1
ATOM 742 C CA . MET A 1 92 ? 3.122 -1.669 -14.126 1.00 85.69 92 MET A CA 1
ATOM 743 C C . MET A 1 92 ? 2.703 -2.845 -15.015 1.00 85.69 92 MET A C 1
ATOM 745 O O . MET A 1 92 ? 2.849 -3.995 -14.595 1.00 85.69 92 MET A O 1
ATOM 749 N N . PRO A 1 93 ? 2.136 -2.575 -16.206 1.00 80.75 93 PRO A N 1
ATOM 750 C CA . PRO A 1 93 ? 1.719 -3.620 -17.133 1.00 80.75 93 PRO A CA 1
ATOM 751 C C . PRO A 1 93 ? 2.903 -4.435 -17.655 1.00 80.75 93 PRO A C 1
ATOM 753 O O . PRO A 1 93 ? 4.026 -3.935 -17.765 1.00 80.75 93 PRO A O 1
ATOM 756 N N . ASP A 1 94 ? 2.630 -5.688 -18.013 1.00 80.94 94 ASP A N 1
ATOM 757 C CA . ASP A 1 94 ? 3.599 -6.528 -18.714 1.00 80.94 94 ASP A CA 1
ATOM 758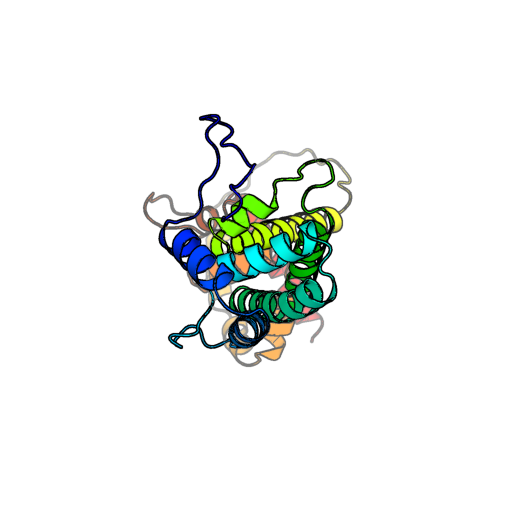 C C . ASP A 1 94 ? 3.913 -5.927 -20.097 1.00 80.94 94 ASP A C 1
ATOM 760 O O . ASP A 1 94 ? 3.059 -5.295 -20.719 1.00 80.94 94 ASP A O 1
ATOM 764 N N . GLY A 1 95 ? 5.158 -6.070 -20.558 1.00 71.31 95 GLY A N 1
ATOM 765 C CA . GLY A 1 95 ? 5.620 -5.540 -21.849 1.00 71.31 95 GLY A CA 1
ATOM 766 C C . GLY A 1 95 ? 6.030 -4.061 -21.853 1.00 71.31 95 GLY A C 1
ATOM 767 O O . GLY A 1 95 ? 6.783 -3.657 -22.730 1.00 71.31 95 GLY A O 1
ATOM 768 N N . VAL A 1 96 ? 5.615 -3.259 -20.862 1.00 73.62 96 VAL A N 1
ATOM 769 C CA . VAL A 1 96 ? 6.076 -1.858 -20.714 1.00 73.62 96 VAL A CA 1
ATOM 770 C C . VAL A 1 96 ? 7.411 -1.781 -19.969 1.00 73.62 96 VAL A C 1
ATOM 772 O O . VAL A 1 96 ? 8.255 -0.945 -20.279 1.00 73.62 96 VAL A O 1
ATOM 775 N N . TYR A 1 97 ? 7.614 -2.665 -18.991 1.00 72.38 97 TYR A N 1
ATOM 776 C CA . TYR A 1 97 ? 8.856 -2.772 -18.225 1.00 72.38 97 TYR A CA 1
ATOM 777 C C . TYR A 1 97 ? 9.460 -4.162 -18.432 1.00 72.38 97 TYR A C 1
ATOM 779 O O . TYR A 1 97 ? 8.756 -5.162 -18.282 1.00 72.38 97 TYR A O 1
ATOM 787 N N . ALA A 1 98 ? 10.761 -4.235 -18.731 1.00 73.69 98 ALA A N 1
ATOM 788 C CA . ALA A 1 98 ? 11.461 -5.500 -18.996 1.00 73.69 98 ALA A CA 1
ATOM 789 C C . ALA A 1 98 ? 11.357 -6.503 -17.828 1.00 73.69 98 ALA A C 1
ATOM 791 O O . ALA A 1 98 ? 11.285 -7.709 -18.036 1.00 73.69 98 ALA A O 1
ATOM 792 N N . ASN A 1 99 ? 11.283 -5.997 -16.598 1.00 83.06 99 ASN A N 1
ATOM 793 C CA . ASN A 1 99 ? 11.194 -6.753 -15.350 1.00 83.06 99 ASN A CA 1
ATOM 794 C C . ASN A 1 99 ? 9.899 -6.443 -14.568 1.00 83.06 99 ASN A C 1
ATOM 796 O O . ASN A 1 99 ? 9.884 -6.513 -13.339 1.00 83.06 99 ASN A O 1
ATOM 800 N N . ALA A 1 100 ? 8.798 -6.119 -15.264 1.00 85.62 100 ALA A N 1
ATOM 801 C CA . ALA A 1 100 ? 7.530 -5.705 -14.646 1.00 85.62 100 ALA A CA 1
ATOM 802 C C . ALA A 1 100 ? 7.057 -6.647 -13.526 1.00 85.62 100 ALA A C 1
ATOM 804 O O . ALA A 1 100 ? 6.611 -6.186 -12.480 1.00 85.62 100 ALA A O 1
ATOM 805 N N . LYS A 1 101 ? 7.169 -7.967 -13.731 1.00 88.44 101 LYS A N 1
ATOM 806 C CA . LYS A 1 101 ? 6.789 -8.971 -12.728 1.00 88.44 101 LYS A CA 1
ATOM 807 C C . LYS A 1 101 ? 7.626 -8.847 -11.454 1.00 88.44 101 LYS A C 1
ATOM 809 O O . LYS A 1 101 ? 7.043 -8.676 -10.391 1.00 88.44 101 LYS A O 1
ATOM 814 N N . LYS A 1 102 ? 8.957 -8.849 -11.584 1.00 88.19 102 LYS A N 1
ATOM 815 C CA . LYS A 1 102 ? 9.889 -8.711 -10.457 1.00 88.19 102 LYS A CA 1
ATOM 816 C C . LYS A 1 102 ? 9.609 -7.429 -9.667 1.00 88.19 102 LYS A C 1
ATOM 818 O O . LYS A 1 102 ? 9.386 -7.495 -8.472 1.00 88.19 102 LYS A O 1
ATOM 823 N N . LEU A 1 103 ? 9.465 -6.288 -10.348 1.00 89.19 103 LEU A N 1
ATOM 824 C CA . LEU A 1 103 ? 9.158 -5.008 -9.692 1.00 89.19 103 LEU A CA 1
ATOM 825 C C . LEU A 1 103 ? 7.836 -5.022 -8.908 1.00 89.19 103 LEU A C 1
ATOM 827 O O . LEU A 1 103 ? 7.700 -4.321 -7.905 1.00 89.19 103 LEU A O 1
ATOM 831 N N . ARG A 1 104 ? 6.825 -5.764 -9.379 1.00 93.00 104 ARG A N 1
ATOM 832 C CA . ARG A 1 104 ? 5.560 -5.925 -8.645 1.00 93.00 104 ARG A CA 1
ATOM 833 C C . ARG A 1 104 ? 5.731 -6.825 -7.428 1.00 93.00 104 ARG A C 1
ATOM 835 O O . ARG A 1 104 ? 5.154 -6.503 -6.395 1.00 93.00 104 ARG A O 1
ATOM 842 N N . ASP A 1 105 ? 6.487 -7.909 -7.564 1.00 91.88 105 ASP A N 1
ATOM 843 C CA . ASP A 1 105 ? 6.759 -8.853 -6.480 1.00 91.88 105 ASP A CA 1
ATOM 844 C C . ASP A 1 10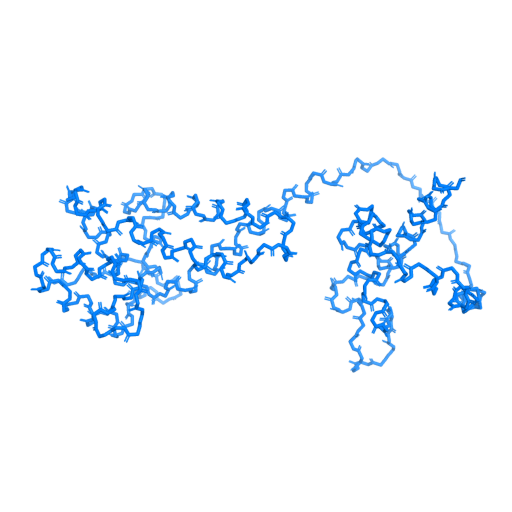5 ? 7.591 -8.174 -5.377 1.00 91.88 105 ASP A C 1
ATOM 846 O O . ASP A 1 105 ? 7.204 -8.228 -4.213 1.00 91.88 105 ASP A O 1
ATOM 850 N N . ASP A 1 106 ? 8.626 -7.415 -5.746 1.00 91.62 106 ASP A N 1
ATOM 851 C CA . ASP A 1 106 ? 9.450 -6.619 -4.826 1.00 91.62 106 ASP A CA 1
ATOM 852 C C . ASP A 1 106 ? 8.607 -5.561 -4.094 1.00 91.62 106 ASP A C 1
ATOM 854 O O . ASP A 1 106 ? 8.654 -5.448 -2.873 1.00 91.62 106 ASP A O 1
ATOM 858 N N . ALA A 1 107 ? 7.745 -4.828 -4.812 1.00 92.38 107 ALA A N 1
ATOM 859 C CA . ALA A 1 107 ? 6.845 -3.855 -4.185 1.00 92.38 107 ALA A CA 1
ATOM 860 C C . ALA A 1 107 ? 5.832 -4.504 -3.236 1.00 92.38 107 ALA A C 1
ATOM 862 O O . ALA A 1 107 ? 5.427 -3.888 -2.251 1.00 92.38 107 ALA A O 1
ATOM 863 N N . LEU A 1 108 ? 5.391 -5.726 -3.534 1.00 93.25 108 LEU A N 1
ATOM 864 C CA . LEU A 1 108 ? 4.503 -6.467 -2.651 1.00 93.25 108 LEU A CA 1
ATOM 865 C C . LEU A 1 108 ? 5.252 -6.997 -1.422 1.00 93.25 108 LEU A C 1
ATOM 867 O O . LEU A 1 108 ? 4.685 -6.969 -0.334 1.00 93.25 108 LEU A O 1
ATOM 871 N N . SER A 1 109 ? 6.507 -7.424 -1.588 1.00 92.62 109 SER A N 1
ATOM 872 C CA . SER A 1 109 ? 7.391 -7.834 -0.494 1.00 92.62 109 SER A CA 1
ATOM 873 C C . SER A 1 109 ? 7.658 -6.673 0.461 1.00 92.62 109 SER A C 1
ATOM 875 O O . SER A 1 109 ? 7.393 -6.805 1.650 1.00 92.62 109 SER A O 1
ATOM 877 N N . ASP A 1 110 ? 8.037 -5.499 -0.055 1.00 91.94 110 ASP A N 1
ATOM 878 C CA . ASP A 1 110 ? 8.219 -4.299 0.772 1.00 91.94 110 ASP A CA 1
ATOM 879 C C . ASP A 1 110 ? 6.934 -3.951 1.545 1.00 91.94 110 ASP A C 1
ATOM 881 O O . ASP A 1 110 ? 6.975 -3.492 2.686 1.00 91.94 110 ASP A O 1
ATOM 885 N N . PHE A 1 111 ? 5.762 -4.154 0.931 1.00 93.06 111 PHE A N 1
ATOM 886 C CA . PHE A 1 111 ? 4.484 -3.951 1.611 1.00 93.06 111 PHE A CA 1
ATOM 887 C C . PHE A 1 111 ? 4.222 -5.001 2.702 1.00 93.06 111 PHE A C 1
ATOM 889 O O . PHE A 1 111 ? 3.717 -4.638 3.764 1.00 93.06 111 PHE A O 1
ATOM 896 N N . CYS A 1 112 ? 4.575 -6.275 2.484 1.00 92.25 112 CYS A N 1
ATOM 897 C CA . CYS A 1 112 ? 4.542 -7.307 3.527 1.00 92.25 112 CYS A CA 1
ATOM 898 C C . CYS A 1 112 ? 5.403 -6.907 4.722 1.00 92.25 112 CYS A C 1
ATOM 900 O O . CYS A 1 112 ? 4.930 -6.971 5.854 1.00 92.25 112 CYS A O 1
ATOM 902 N N . ASP A 1 113 ? 6.630 -6.459 4.472 1.00 90.50 113 ASP A N 1
ATOM 903 C CA . ASP A 1 113 ? 7.562 -6.085 5.532 1.00 90.50 113 ASP A CA 1
ATOM 904 C C . ASP A 1 113 ? 7.008 -4.924 6.363 1.00 90.50 113 ASP A C 1
ATOM 906 O O . ASP A 1 113 ? 7.027 -4.979 7.591 1.00 90.50 113 ASP A O 1
ATOM 910 N N . LEU A 1 114 ? 6.394 -3.927 5.709 1.00 91.12 114 LEU A N 1
ATOM 911 C CA . LEU A 1 114 ? 5.695 -2.834 6.394 1.00 91.12 114 LEU A CA 1
ATOM 912 C C . LEU A 1 114 ? 4.547 -3.318 7.288 1.00 91.12 114 LEU A C 1
ATOM 914 O O . LEU A 1 114 ? 4.339 -2.751 8.359 1.00 91.12 114 LEU A O 1
ATOM 918 N N . MET A 1 115 ? 3.797 -4.332 6.849 1.00 90.00 115 MET A N 1
ATOM 919 C CA . MET A 1 115 ? 2.717 -4.940 7.633 1.00 90.00 115 MET A CA 1
ATOM 920 C C . MET A 1 115 ? 3.245 -5.740 8.825 1.00 90.00 115 MET A C 1
ATOM 922 O O . MET A 1 115 ? 2.620 -5.732 9.881 1.00 90.00 115 MET A O 1
ATOM 926 N N . LEU A 1 116 ? 4.380 -6.424 8.668 1.00 88.19 116 LEU A N 1
ATOM 927 C CA . LEU A 1 116 ? 5.015 -7.199 9.738 1.00 88.19 116 LEU A CA 1
ATOM 928 C C . LEU A 1 116 ? 5.661 -6.301 10.796 1.00 88.19 116 LEU A C 1
ATOM 930 O O . LEU A 1 116 ? 5.649 -6.646 11.974 1.00 88.19 116 LEU A O 1
ATOM 934 N N . SER A 1 117 ? 6.183 -5.143 10.390 1.00 87.19 117 SER A N 1
ATOM 935 C CA . SER A 1 117 ? 6.739 -4.137 11.297 1.00 87.19 117 SER A CA 1
ATOM 936 C C . SER A 1 117 ? 5.695 -3.140 11.819 1.00 87.19 117 SER A C 1
ATOM 938 O O . SER A 1 117 ? 6.067 -2.109 12.371 1.00 87.19 117 SER A O 1
ATOM 940 N N . ASP A 1 118 ? 4.392 -3.363 11.618 1.00 87.12 118 ASP A N 1
ATOM 941 C CA . ASP A 1 118 ? 3.380 -2.398 12.066 1.00 87.12 118 ASP A CA 1
ATOM 942 C C . ASP A 1 118 ? 3.410 -2.239 13.592 1.00 87.12 118 ASP A C 1
ATOM 944 O O . ASP A 1 118 ? 3.378 -3.217 14.338 1.00 87.12 118 ASP A O 1
ATOM 948 N N . GLY A 1 119 ? 3.502 -0.996 14.071 1.00 81.31 119 GLY A N 1
ATOM 949 C CA . GLY A 1 119 ? 3.604 -0.707 15.503 1.00 81.31 119 GLY A CA 1
ATOM 950 C C . GLY A 1 119 ? 4.924 -1.131 16.166 1.00 81.31 119 GLY A C 1
ATOM 951 O O . GLY A 1 119 ? 5.051 -0.978 17.380 1.00 81.31 119 GLY A O 1
ATOM 952 N N . SER A 1 120 ? 5.909 -1.625 15.409 1.00 80.12 120 SER A N 1
ATOM 953 C CA . SER A 1 120 ? 7.223 -2.043 15.912 1.00 80.12 120 SER A CA 1
ATOM 954 C C . SER A 1 120 ? 8.369 -1.563 15.004 1.00 80.12 120 SER A C 1
ATOM 956 O O . SER A 1 120 ? 8.153 -1.019 13.923 1.00 80.12 120 SER A O 1
ATOM 958 N N . GLY A 1 121 ? 9.616 -1.703 15.460 1.00 77.50 121 GLY A N 1
ATOM 959 C CA . GLY A 1 121 ? 10.800 -1.294 14.695 1.00 77.50 121 GLY A CA 1
ATOM 960 C C . GLY A 1 121 ? 11.114 0.208 14.739 1.00 77.50 121 GLY A C 1
ATOM 961 O O . GLY A 1 121 ? 10.632 0.939 15.602 1.00 77.50 121 GLY A O 1
ATOM 962 N N . GLU A 1 122 ? 11.968 0.662 13.814 1.00 74.00 122 GLU A N 1
ATOM 963 C CA . GLU A 1 122 ? 12.502 2.038 13.792 1.00 74.00 122 GLU A CA 1
ATOM 964 C C . GLU A 1 122 ? 11.450 3.100 13.439 1.00 74.00 122 GLU A C 1
ATOM 966 O O . GLU A 1 122 ? 11.530 4.235 13.904 1.00 74.00 122 GLU A O 1
ATOM 971 N N . ILE A 1 123 ? 10.467 2.746 12.602 1.00 80.50 123 ILE A N 1
ATOM 972 C CA . ILE A 1 123 ? 9.416 3.659 12.129 1.00 80.50 123 ILE A CA 1
ATOM 973 C C . ILE A 1 123 ? 8.051 2.963 12.274 1.00 80.50 123 ILE A C 1
ATOM 975 O O . ILE A 1 123 ? 7.477 2.515 11.275 1.00 80.50 123 ILE A O 1
ATOM 979 N N . PRO A 1 124 ? 7.512 2.870 13.505 1.00 83.31 124 PRO A N 1
ATOM 980 C CA . PRO A 1 124 ? 6.301 2.095 13.798 1.00 83.31 124 PRO A CA 1
ATOM 981 C C . PRO A 1 124 ? 5.022 2.699 13.192 1.00 83.31 124 PRO A C 1
ATOM 983 O O . PRO A 1 124 ? 3.997 2.030 13.101 1.00 83.31 124 PRO A O 1
ATOM 986 N N . ASP A 1 125 ? 5.068 3.963 12.765 1.00 86.88 125 ASP A N 1
ATOM 987 C CA . ASP A 1 125 ? 3.935 4.755 12.265 1.00 86.88 125 ASP A CA 1
ATOM 988 C C . ASP A 1 125 ? 3.879 4.830 10.722 1.00 86.88 125 ASP A C 1
ATOM 990 O O . ASP A 1 125 ? 3.237 5.702 10.123 1.00 86.88 125 ASP A O 1
ATOM 994 N N . ARG A 1 126 ? 4.633 3.970 10.025 1.00 87.44 126 ARG A N 1
ATOM 995 C CA . ARG A 1 126 ? 4.809 4.076 8.569 1.00 87.44 126 ARG A CA 1
ATOM 996 C C . ARG A 1 126 ? 3.527 3.773 7.793 1.00 87.44 126 ARG A C 1
ATOM 998 O O . ARG A 1 126 ? 3.285 4.414 6.767 1.00 87.44 126 ARG A O 1
ATOM 1005 N N . LEU A 1 127 ? 2.695 2.861 8.298 1.00 92.12 127 LEU A N 1
ATOM 1006 C CA . LEU A 1 127 ? 1.407 2.511 7.695 1.00 92.12 127 LEU A CA 1
ATOM 1007 C C . LEU A 1 127 ? 0.318 3.568 7.892 1.00 92.12 127 LEU A C 1
ATOM 1009 O O . LEU A 1 127 ? -0.654 3.572 7.143 1.00 92.12 127 LEU A O 1
ATOM 1013 N N . ASP A 1 128 ? 0.498 4.526 8.798 1.00 92.62 128 ASP A N 1
ATOM 1014 C CA . ASP A 1 128 ? -0.501 5.575 9.019 1.00 92.62 128 ASP A CA 1
ATOM 1015 C C . ASP A 1 128 ? -0.749 6.402 7.761 1.00 92.62 128 ASP A C 1
ATOM 1017 O O . ASP A 1 128 ? -1.882 6.760 7.457 1.00 92.62 128 ASP A O 1
ATOM 1021 N N . TYR A 1 129 ? 0.295 6.646 6.964 1.00 92.50 129 TYR A N 1
ATOM 1022 C CA . TYR A 1 129 ? 0.131 7.357 5.700 1.00 92.50 129 TYR A CA 1
ATOM 1023 C C . TYR A 1 129 ? -0.697 6.566 4.675 1.00 92.50 129 TYR A C 1
ATOM 1025 O O . TYR A 1 129 ? -1.404 7.164 3.862 1.00 92.50 129 TYR A O 1
ATOM 1033 N N . TYR A 1 130 ? -0.642 5.232 4.721 1.00 94.00 130 TYR A N 1
ATOM 1034 C CA . TYR A 1 130 ? -1.455 4.384 3.851 1.00 94.00 130 TYR A CA 1
ATOM 1035 C C . TYR A 1 130 ? -2.939 4.447 4.224 1.00 94.00 130 TYR A C 1
ATOM 1037 O O . TYR A 1 130 ? -3.773 4.332 3.333 1.00 94.00 130 TYR A O 1
ATOM 1045 N N . GLU A 1 131 ? -3.277 4.680 5.495 1.00 93.38 131 GLU A N 1
ATOM 1046 C CA . GLU A 1 131 ? -4.662 4.926 5.922 1.00 93.38 131 GLU A CA 1
ATOM 1047 C C . GLU A 1 131 ? -5.171 6.328 5.541 1.00 93.38 131 GLU A C 1
ATOM 1049 O O . GLU A 1 131 ? -6.377 6.546 5.459 1.00 93.38 131 GLU A O 1
ATOM 1054 N N . VAL A 1 132 ? -4.275 7.287 5.278 1.00 92.69 132 VAL A N 1
ATOM 1055 C CA . VAL A 1 132 ? -4.653 8.621 4.776 1.00 92.69 132 VAL A CA 1
ATOM 1056 C C . VAL A 1 132 ? -4.907 8.596 3.269 1.00 92.69 132 VAL A C 1
ATOM 1058 O O . VAL A 1 132 ? -5.919 9.115 2.783 1.00 92.69 132 VAL A O 1
ATOM 1061 N N . ASN A 1 133 ? -3.966 8.028 2.511 1.00 92.12 133 ASN A N 1
ATOM 1062 C CA . ASN A 1 133 ? -4.057 7.924 1.059 1.00 92.12 133 ASN A CA 1
ATOM 1063 C C . ASN A 1 133 ? -3.324 6.679 0.559 1.00 92.12 133 ASN A C 1
ATOM 1065 O O . ASN A 1 133 ? -2.125 6.705 0.255 1.00 92.12 133 ASN A O 1
ATOM 1069 N N . PHE A 1 134 ? -4.076 5.593 0.418 1.00 92.81 134 PHE A N 1
ATOM 1070 C CA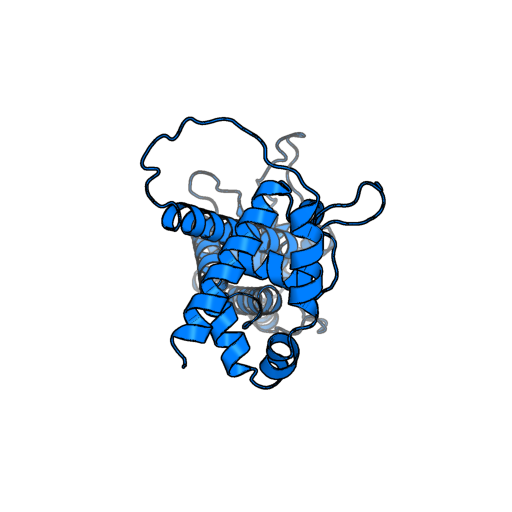 . PHE A 1 134 ? -3.521 4.302 0.039 1.00 92.81 134 PHE A CA 1
ATOM 1071 C C . PHE A 1 134 ? -2.949 4.328 -1.383 1.00 92.81 134 PHE A C 1
ATOM 1073 O O . PHE A 1 134 ? -1.890 3.763 -1.665 1.00 92.81 134 PHE A O 1
ATOM 1080 N N . ALA A 1 135 ? -3.639 5.006 -2.303 1.00 89.50 135 ALA A N 1
ATOM 1081 C CA . ALA A 1 135 ? -3.238 5.074 -3.705 1.00 89.50 135 ALA A CA 1
ATOM 1082 C C . ALA A 1 135 ? -1.901 5.809 -3.891 1.00 89.50 135 ALA A C 1
ATOM 1084 O O . ALA A 1 135 ? -1.031 5.334 -4.629 1.00 89.50 135 ALA A O 1
ATOM 1085 N N . ASP A 1 136 ? -1.716 6.946 -3.216 1.00 89.62 136 ASP A N 1
ATOM 1086 C CA . ASP A 1 136 ? -0.459 7.692 -3.274 1.00 89.62 136 ASP A CA 1
ATOM 1087 C C . ASP A 1 136 ? 0.675 6.956 -2.549 1.00 89.62 136 ASP A C 1
ATOM 1089 O O . ASP A 1 136 ? 1.795 6.887 -3.063 1.00 89.62 136 ASP A O 1
ATOM 1093 N N . ALA A 1 137 ? 0.388 6.329 -1.405 1.00 91.75 137 ALA A N 1
ATOM 1094 C CA . ALA A 1 137 ? 1.361 5.513 -0.688 1.00 91.75 137 ALA A CA 1
ATOM 1095 C C . ALA A 1 137 ? 1.881 4.348 -1.553 1.00 91.75 137 ALA A C 1
ATOM 1097 O O . ALA A 1 137 ? 3.094 4.189 -1.711 1.00 91.75 137 ALA A O 1
ATOM 1098 N N . LEU A 1 138 ? 0.990 3.615 -2.231 1.00 90.81 138 LEU A N 1
ATOM 1099 C CA . LEU A 1 138 ? 1.370 2.533 -3.146 1.00 90.81 138 LEU A CA 1
ATOM 1100 C C . LEU A 1 138 ? 2.150 3.049 -4.370 1.00 90.81 138 LEU A C 1
ATOM 1102 O O . LEU A 1 138 ? 3.103 2.420 -4.835 1.00 90.81 138 LEU A O 1
ATOM 1106 N N . LYS A 1 139 ? 1.799 4.234 -4.886 1.00 89.00 139 LYS A N 1
ATOM 1107 C CA . LYS A 1 139 ? 2.557 4.902 -5.957 1.00 89.00 139 LYS A CA 1
ATOM 1108 C C . LYS A 1 139 ? 3.982 5.246 -5.512 1.00 89.00 139 LYS A C 1
ATOM 1110 O O . LYS A 1 139 ? 4.919 5.086 -6.306 1.00 89.00 139 LYS A O 1
ATOM 1115 N N . LYS A 1 140 ? 4.152 5.735 -4.281 1.00 87.62 140 LYS A N 1
ATOM 1116 C CA . LYS A 1 140 ? 5.464 6.031 -3.688 1.00 87.62 140 LYS A CA 1
ATOM 1117 C C . LYS A 1 140 ? 6.278 4.757 -3.512 1.00 87.62 140 LYS A C 1
ATOM 1119 O O . LYS A 1 140 ? 7.421 4.746 -3.957 1.00 87.62 140 LYS A O 1
ATOM 1124 N N . LEU A 1 141 ? 5.669 3.688 -2.996 1.00 89.50 141 LEU A N 1
ATOM 1125 C CA . LEU A 1 141 ? 6.300 2.375 -2.847 1.00 89.50 141 LEU A CA 1
ATOM 1126 C C . LEU A 1 141 ? 6.852 1.859 -4.180 1.00 89.50 141 LEU A C 1
ATOM 1128 O O . LEU A 1 141 ? 8.049 1.619 -4.310 1.00 89.50 141 LEU A O 1
ATOM 1132 N N . ARG A 1 142 ? 6.016 1.849 -5.225 1.00 89.44 142 ARG A N 1
ATOM 1133 C CA . ARG A 1 142 ? 6.438 1.522 -6.597 1.00 89.44 142 ARG A CA 1
ATOM 1134 C C . ARG A 1 142 ? 7.632 2.361 -7.059 1.00 89.44 142 ARG A C 1
ATOM 1136 O O . ARG A 1 142 ? 8.548 1.863 -7.707 1.00 89.44 142 ARG A O 1
ATOM 1143 N N . SER A 1 143 ? 7.605 3.660 -6.771 1.00 85.88 143 SER A N 1
ATOM 1144 C CA . SER A 1 143 ? 8.684 4.565 -7.172 1.00 85.88 143 SER A CA 1
ATOM 1145 C C . SER A 1 143 ? 9.982 4.285 -6.408 1.00 85.88 143 SER A C 1
ATOM 1147 O O . SER A 1 143 ? 11.057 4.567 -6.928 1.00 85.88 143 SER A O 1
ATOM 1149 N N . THR A 1 144 ? 9.905 3.768 -5.183 1.00 85.31 144 THR A N 1
ATOM 1150 C CA . THR A 1 144 ? 11.067 3.338 -4.396 1.00 85.31 144 THR A CA 1
ATOM 1151 C C . THR A 1 144 ? 11.704 2.097 -5.002 1.00 85.31 144 THR A C 1
ATOM 1153 O O . THR A 1 144 ? 12.894 2.145 -5.309 1.00 85.31 144 THR A O 1
ATOM 1156 N N . VAL A 1 145 ? 10.912 1.054 -5.264 1.00 87.62 145 VAL A N 1
ATOM 1157 C CA . VAL A 1 145 ? 11.389 -0.198 -5.876 1.00 87.62 145 VAL A CA 1
ATOM 1158 C C . VAL A 1 145 ? 12.022 0.062 -7.236 1.00 87.62 145 VAL A C 1
ATOM 1160 O O . VAL A 1 145 ? 13.143 -0.362 -7.491 1.00 87.62 145 VAL A O 1
ATOM 1163 N N . ARG A 1 146 ? 11.377 0.872 -8.085 1.00 84.75 146 ARG A N 1
ATOM 1164 C CA . ARG A 1 146 ? 11.956 1.236 -9.385 1.00 84.75 146 ARG A CA 1
ATOM 1165 C C . ARG A 1 146 ? 13.312 1.925 -9.241 1.00 84.75 146 ARG A C 1
ATOM 1167 O O . ARG A 1 146 ? 14.254 1.573 -9.933 1.00 84.75 146 ARG A O 1
ATOM 1174 N N . ARG A 1 147 ? 13.432 2.883 -8.315 1.00 82.62 147 ARG A N 1
ATOM 1175 C CA . ARG A 1 147 ? 14.716 3.555 -8.063 1.00 82.62 147 ARG A CA 1
ATOM 1176 C C . ARG A 1 147 ? 15.769 2.601 -7.507 1.00 82.62 147 ARG A C 1
ATOM 1178 O O . ARG A 1 147 ? 16.947 2.882 -7.687 1.00 82.62 147 ARG A O 1
ATOM 1185 N N . ALA A 1 148 ? 15.377 1.568 -6.761 1.00 79.88 148 ALA A N 1
ATOM 1186 C CA . ALA A 1 148 ? 16.304 0.551 -6.275 1.00 79.88 148 ALA A CA 1
ATOM 1187 C C . ALA A 1 148 ? 16.864 -0.258 -7.443 1.00 79.88 148 ALA A C 1
ATOM 1189 O O . ALA A 1 148 ? 18.079 -0.285 -7.613 1.00 79.88 148 ALA A O 1
ATOM 1190 N N . GLU A 1 149 ? 15.994 -0.748 -8.323 1.00 81.81 149 GLU A N 1
ATOM 1191 C CA . GLU A 1 149 ? 16.420 -1.461 -9.526 1.00 81.81 149 GLU A CA 1
ATOM 1192 C C . GLU A 1 149 ? 17.276 -0.574 -10.450 1.00 81.81 149 GLU A C 1
ATOM 1194 O O . GLU A 1 149 ? 18.310 -1.016 -10.939 1.00 81.81 149 GLU A O 1
ATOM 1199 N N . ASP A 1 150 ? 16.917 0.704 -10.634 1.00 77.88 150 ASP A N 1
ATOM 1200 C CA . ASP A 1 150 ? 17.717 1.651 -11.426 1.00 77.88 150 ASP A CA 1
ATOM 1201 C C . ASP A 1 150 ? 19.131 1.841 -10.837 1.00 77.88 150 ASP A C 1
ATOM 1203 O O . ASP A 1 150 ? 20.101 2.024 -11.576 1.00 77.88 150 ASP A O 1
ATOM 1207 N N . ARG A 1 151 ? 19.265 1.829 -9.501 1.00 76.50 151 ARG A N 1
ATOM 1208 C CA . ARG A 1 151 ? 20.569 1.912 -8.818 1.00 76.50 151 ARG A CA 1
ATOM 1209 C C . ARG A 1 151 ? 21.360 0.621 -8.968 1.00 76.50 151 ARG A C 1
ATOM 1211 O O . ARG A 1 151 ? 22.555 0.695 -9.239 1.00 76.50 151 ARG A O 1
ATOM 1218 N N . ASP A 1 152 ? 20.712 -0.526 -8.803 1.00 75.25 152 ASP A N 1
ATOM 1219 C CA . ASP A 1 152 ? 21.355 -1.831 -8.938 1.00 75.25 152 ASP A CA 1
ATOM 1220 C C . ASP A 1 152 ? 21.824 -2.065 -10.374 1.00 75.25 152 ASP A C 1
ATOM 1222 O O . ASP A 1 152 ? 22.952 -2.505 -10.584 1.00 75.25 152 ASP A O 1
ATOM 1226 N N . PHE A 1 153 ? 21.020 -1.669 -11.364 1.00 69.69 153 PHE A N 1
ATOM 1227 C CA . PHE A 1 153 ? 21.420 -1.677 -12.766 1.00 69.69 153 PHE A CA 1
ATOM 1228 C C . PHE A 1 153 ? 22.644 -0.788 -12.991 1.00 69.69 153 PHE A C 1
ATOM 1230 O O . PHE A 1 153 ? 23.652 -1.272 -13.494 1.00 69.69 153 PHE A O 1
ATOM 1237 N N . LYS A 1 154 ? 22.609 0.478 -12.544 1.00 69.12 154 LYS A N 1
ATOM 1238 C CA . LYS A 1 154 ? 23.754 1.399 -12.663 1.00 69.12 154 LYS A CA 1
ATOM 1239 C C . LYS A 1 154 ? 25.024 0.826 -12.040 1.00 69.12 154 LYS A C 1
ATOM 1241 O O . LYS A 1 154 ? 26.056 0.844 -12.701 1.00 69.12 154 LYS A O 1
ATOM 1246 N N . ARG A 1 155 ? 24.935 0.282 -10.821 1.00 69.88 155 ARG A N 1
ATOM 1247 C CA . ARG A 1 155 ? 26.061 -0.358 -10.125 1.00 69.88 155 ARG A CA 1
ATOM 1248 C C . ARG A 1 155 ? 26.610 -1.546 -10.914 1.00 69.88 155 ARG A C 1
ATOM 1250 O O . ARG A 1 155 ? 27.818 -1.678 -11.035 1.00 69.88 155 ARG A O 1
ATOM 1257 N N . ASN A 1 156 ? 25.736 -2.377 -11.477 1.00 63.31 156 ASN A N 1
ATOM 1258 C CA . ASN A 1 156 ? 26.137 -3.577 -12.213 1.00 63.31 156 ASN A CA 1
ATOM 1259 C C . ASN A 1 156 ? 26.609 -3.287 -13.654 1.00 63.31 156 ASN A C 1
ATOM 1261 O O . ASN A 1 156 ? 27.193 -4.163 -14.281 1.00 63.31 156 ASN A O 1
ATOM 1265 N N . THR A 1 157 ? 26.358 -2.085 -14.185 1.00 59.56 157 THR A N 1
ATOM 1266 C CA . THR A 1 157 ? 26.804 -1.651 -15.526 1.00 59.56 157 THR A CA 1
ATOM 1267 C C . THR A 1 157 ? 28.026 -0.730 -15.529 1.00 59.56 157 THR A C 1
ATOM 1269 O O . THR A 1 157 ? 28.484 -0.345 -16.603 1.00 59.56 157 THR A O 1
ATOM 1272 N N . GLN A 1 158 ? 28.561 -0.356 -14.363 1.00 48.03 158 GLN A N 1
ATOM 1273 C CA . GLN A 1 158 ? 29.844 0.345 -14.291 1.00 48.03 158 GLN A CA 1
ATOM 1274 C C . GLN A 1 158 ? 30.973 -0.653 -14.601 1.00 48.03 158 GLN A C 1
ATOM 1276 O O . GLN A 1 158 ? 31.311 -1.491 -13.768 1.00 48.03 158 GLN A O 1
ATOM 1281 N N . LEU A 1 159 ? 31.520 -0.586 -15.821 1.00 44.22 159 LEU A N 1
ATOM 1282 C CA . LEU A 1 159 ? 32.819 -1.182 -16.147 1.00 44.22 159 LEU A CA 1
ATOM 1283 C C . LEU A 1 159 ? 33.936 -0.458 -15.366 1.00 44.22 159 LEU A C 1
ATOM 1285 O O . LEU A 1 159 ? 33.760 0.723 -15.055 1.00 44.22 159 LEU A O 1
ATOM 1289 N N . PRO A 1 160 ? 35.070 -1.125 -15.067 1.00 40.44 160 PRO A N 1
ATOM 1290 C CA . PRO A 1 160 ? 36.237 -0.469 -14.483 1.00 40.44 160 PRO A CA 1
ATOM 1291 C C . PRO A 1 160 ? 36.679 0.694 -15.377 1.00 40.44 160 PRO A C 1
ATOM 1293 O O . PRO A 1 160 ? 36.877 0.512 -16.579 1.00 40.44 160 PRO A O 1
ATOM 1296 N N . GLU A 1 161 ? 36.799 1.890 -14.805 1.00 40.28 161 GLU A N 1
ATOM 1297 C CA . GLU A 1 161 ? 37.492 3.000 -15.454 1.00 40.28 161 GLU A CA 1
ATOM 1298 C C . GLU A 1 161 ? 38.992 2.694 -15.422 1.00 40.28 161 GLU A C 1
ATOM 1300 O O . GLU A 1 161 ? 39.650 2.943 -14.415 1.00 40.28 161 GLU A O 1
ATOM 1305 N N . ASP A 1 162 ? 39.520 2.145 -16.516 1.00 35.53 162 ASP A N 1
ATOM 1306 C CA . ASP A 1 162 ? 40.959 2.093 -16.752 1.00 35.53 162 ASP A CA 1
ATOM 1307 C C . ASP A 1 162 ? 41.375 3.170 -17.765 1.00 35.53 162 ASP A C 1
ATOM 1309 O O . ASP A 1 162 ? 40.876 3.229 -18.890 1.00 35.53 162 ASP A O 1
ATOM 1313 N N . ALA A 1 163 ? 42.366 3.942 -17.316 1.00 32.62 163 ALA A N 1
ATOM 1314 C CA . ALA A 1 163 ? 43.379 4.693 -18.054 1.00 32.62 163 ALA A CA 1
ATOM 1315 C C . ALA A 1 163 ? 42.995 6.018 -18.748 1.00 32.62 163 ALA A C 1
ATOM 1317 O O . ALA A 1 163 ? 42.348 6.079 -19.791 1.00 32.62 163 ALA A O 1
ATOM 1318 N N . GLU A 1 164 ? 43.520 7.086 -18.140 1.00 42.69 164 GLU A N 1
ATOM 1319 C CA . GLU A 1 164 ? 44.123 8.275 -18.755 1.00 42.69 164 GLU A CA 1
ATOM 1320 C C . GLU A 1 164 ? 44.215 8.284 -20.292 1.00 42.69 164 GLU A C 1
ATOM 1322 O O . GLU A 1 164 ? 44.878 7.450 -20.905 1.00 42.69 164 GLU A O 1
ATOM 1327 N N . SER A 1 165 ? 43.688 9.344 -20.906 1.00 30.25 165 SER A N 1
ATOM 1328 C CA . SER A 1 165 ? 44.331 9.928 -22.083 1.00 30.25 165 SER A CA 1
ATOM 1329 C C . SER A 1 165 ? 44.086 11.431 -22.096 1.00 30.25 165 SER A C 1
ATOM 1331 O O . SER A 1 165 ? 43.020 11.913 -22.482 1.00 30.25 165 SER A O 1
ATOM 1333 N N . ASP A 1 166 ? 45.115 12.159 -21.673 1.00 38.62 166 ASP A N 1
ATOM 1334 C CA . ASP A 1 166 ? 45.429 13.494 -22.170 1.00 38.62 166 ASP A CA 1
ATOM 1335 C C . ASP A 1 166 ? 45.451 13.461 -23.702 1.00 38.62 166 ASP A C 1
ATOM 1337 O O . ASP A 1 166 ? 46.149 12.625 -24.278 1.00 38.62 166 ASP A O 1
ATOM 1341 N N . THR A 1 167 ? 44.694 14.336 -24.367 1.00 31.80 167 THR A N 1
ATOM 1342 C CA . THR A 1 167 ? 45.177 15.188 -25.476 1.00 31.80 167 THR A CA 1
ATOM 1343 C C . THR A 1 167 ? 44.052 16.065 -26.030 1.00 31.80 167 THR A C 1
ATOM 1345 O O . THR A 1 167 ? 42.987 15.602 -26.441 1.00 31.80 167 THR A O 1
ATOM 1348 N N . GLU A 1 168 ? 44.323 17.366 -26.034 1.00 35.06 168 GLU A N 1
ATOM 1349 C CA . GLU A 1 168 ? 43.579 18.416 -26.721 1.00 35.06 168 GLU A CA 1
ATOM 1350 C C . GLU A 1 168 ? 43.832 18.358 -28.242 1.00 35.06 168 GLU A C 1
ATOM 1352 O O . GLU A 1 168 ? 44.975 18.203 -28.655 1.00 35.06 168 GLU A O 1
ATOM 1357 N N . GLU A 1 169 ? 42.790 18.499 -29.076 1.00 32.41 169 GLU A N 1
ATOM 1358 C CA . GLU A 1 169 ? 42.655 19.559 -30.107 1.00 32.41 169 GLU A CA 1
ATOM 1359 C C . GLU A 1 169 ? 41.414 19.354 -31.024 1.00 32.41 169 GLU A C 1
ATOM 1361 O O . GLU A 1 169 ? 40.937 18.228 -31.193 1.00 32.41 169 GLU A O 1
ATOM 1366 N N . PRO A 1 170 ? 40.835 20.427 -31.617 1.00 38.62 170 PRO A N 1
ATOM 1367 C CA . PRO A 1 170 ? 39.500 20.409 -32.220 1.00 38.62 170 PRO A CA 1
ATOM 1368 C C . PRO A 1 170 ? 39.519 20.359 -33.763 1.00 38.62 170 PRO A C 1
ATOM 1370 O O . PRO A 1 170 ? 40.042 21.257 -34.422 1.00 38.62 170 PRO A O 1
ATOM 1373 N N . ALA A 1 171 ? 38.840 19.381 -34.376 1.00 30.86 171 ALA A N 1
ATOM 1374 C CA . ALA A 1 171 ? 38.654 19.320 -35.832 1.00 30.86 171 ALA A CA 1
ATOM 1375 C C . ALA A 1 171 ? 37.195 19.603 -36.261 1.00 30.86 171 ALA A C 1
ATOM 1377 O O . ALA A 1 171 ? 36.303 18.773 -36.124 1.00 30.86 171 ALA A O 1
ATOM 1378 N N . ARG A 1 172 ? 37.008 20.834 -36.760 1.00 34.38 172 ARG A N 1
ATOM 1379 C CA . ARG A 1 172 ? 36.047 21.387 -37.749 1.00 34.38 172 ARG A CA 1
ATOM 1380 C C . ARG A 1 172 ? 34.705 20.657 -37.984 1.00 34.38 172 ARG A C 1
ATOM 1382 O O . ARG A 1 172 ? 34.633 19.591 -38.582 1.00 34.38 172 ARG A O 1
ATOM 1389 N N . ALA A 1 173 ? 33.625 21.358 -37.631 1.00 38.91 173 ALA A N 1
ATOM 1390 C CA . ALA A 1 173 ? 32.228 20.913 -37.615 1.00 38.91 173 ALA A CA 1
ATOM 1391 C C . ALA A 1 173 ? 31.499 20.827 -38.978 1.00 38.91 173 ALA A C 1
ATOM 1393 O O . ALA A 1 173 ? 30.324 20.461 -38.996 1.00 38.91 173 ALA A O 1
ATOM 1394 N N . ASP A 1 174 ? 32.150 21.119 -40.107 1.00 36.91 174 ASP A N 1
ATOM 1395 C CA . ASP A 1 174 ? 31.430 21.277 -41.383 1.00 36.91 174 ASP A CA 1
ATOM 1396 C C . ASP A 1 174 ? 31.421 20.024 -42.282 1.00 36.91 174 ASP A C 1
ATOM 1398 O O . ASP A 1 174 ? 30.473 19.838 -43.041 1.00 36.91 174 ASP A O 1
ATOM 1402 N N . ASP A 1 175 ? 32.363 19.085 -42.126 1.00 37.94 175 ASP A N 1
ATOM 1403 C CA . ASP A 1 175 ? 32.436 17.859 -42.958 1.00 37.94 175 ASP A CA 1
ATOM 1404 C C . ASP A 1 175 ? 31.474 16.738 -42.489 1.00 37.94 175 ASP A C 1
ATOM 1406 O O . ASP A 1 175 ? 31.038 15.870 -43.247 1.00 37.94 175 ASP A O 1
ATOM 1410 N N . VAL A 1 176 ? 31.057 16.778 -41.219 1.00 44.00 176 VAL A N 1
ATOM 1411 C CA . VAL A 1 176 ? 30.216 15.733 -40.600 1.00 44.00 176 VAL A CA 1
ATOM 1412 C C . VAL A 1 176 ? 28.743 15.864 -41.013 1.00 44.00 176 VAL A C 1
ATOM 1414 O O . VAL A 1 176 ? 28.006 14.877 -41.059 1.00 44.00 176 VAL A O 1
ATOM 1417 N N . THR A 1 177 ? 28.298 17.074 -41.364 1.00 43.91 177 THR A N 1
ATOM 1418 C CA . THR A 1 177 ? 26.890 17.335 -41.706 1.00 43.91 177 THR A CA 1
ATOM 1419 C C . THR A 1 177 ? 26.508 16.865 -43.112 1.00 43.91 177 THR A C 1
ATOM 1421 O O . THR A 1 177 ? 25.344 16.524 -43.337 1.00 43.91 177 THR A O 1
ATOM 1424 N N . GLN A 1 178 ? 27.468 16.779 -44.041 1.00 38.94 178 GLN A N 1
ATOM 1425 C CA . GLN A 1 178 ? 27.244 16.203 -45.371 1.00 38.94 178 GLN A CA 1
ATOM 1426 C C . GLN A 1 178 ? 27.182 14.672 -45.320 1.00 38.94 178 GLN A C 1
ATOM 1428 O O . GLN A 1 178 ? 26.213 14.097 -45.817 1.00 38.94 178 GLN A O 1
ATOM 1433 N N . ARG A 1 179 ? 28.098 14.018 -44.592 1.00 43.81 179 ARG A N 1
ATOM 1434 C CA . ARG A 1 179 ? 28.055 12.558 -44.369 1.00 43.81 179 ARG A CA 1
ATOM 1435 C C . ARG A 1 179 ? 26.795 12.096 -43.627 1.00 43.81 179 ARG A C 1
ATOM 1437 O O . ARG A 1 179 ? 26.252 11.038 -43.931 1.00 43.81 179 ARG A O 1
ATOM 1444 N N . ALA A 1 180 ? 26.275 12.907 -42.703 1.00 41.94 180 ALA A N 1
ATOM 1445 C CA . ALA A 1 180 ? 25.027 12.610 -41.995 1.00 41.94 180 ALA A CA 1
ATOM 1446 C C . ALA A 1 180 ? 23.775 12.673 -42.894 1.00 41.94 180 ALA A C 1
ATOM 1448 O O . ALA A 1 180 ? 22.804 11.963 -42.637 1.00 41.94 180 ALA A O 1
ATOM 1449 N N . LYS A 1 181 ? 23.782 13.492 -43.957 1.00 41.94 181 LYS A N 1
ATOM 1450 C CA . LYS A 1 181 ? 22.665 13.558 -44.916 1.00 41.94 181 LYS A CA 1
ATOM 1451 C C . LYS A 1 181 ? 22.659 12.370 -45.877 1.00 41.94 181 LYS A C 1
ATOM 1453 O O . LYS A 1 181 ? 21.585 11.850 -46.171 1.00 41.94 181 LYS A O 1
ATOM 1458 N N . GLU A 1 182 ? 23.828 11.892 -46.295 1.00 38.56 182 GLU A N 1
ATOM 1459 C CA . GLU A 1 182 ? 23.950 10.714 -47.169 1.00 38.56 182 GLU A CA 1
ATOM 1460 C C . GLU A 1 182 ? 23.491 9.420 -46.473 1.00 38.56 182 GLU A C 1
ATOM 1462 O O . GLU A 1 182 ? 22.845 8.577 -47.093 1.00 38.56 182 GLU A O 1
ATOM 1467 N N . LEU A 1 183 ? 23.703 9.299 -45.158 1.00 43.47 183 LEU A N 1
ATOM 1468 C CA . LEU A 1 183 ? 23.271 8.133 -44.373 1.00 43.47 183 LEU A CA 1
ATOM 1469 C C . LEU A 1 183 ? 21.743 7.984 -44.281 1.00 43.47 183 LEU A C 1
ATOM 1471 O O . LEU A 1 183 ? 21.241 6.862 -44.229 1.00 43.47 183 LEU A O 1
ATOM 1475 N N . THR A 1 184 ? 20.991 9.090 -44.332 1.00 41.84 184 THR A N 1
ATOM 1476 C CA . THR A 1 184 ? 19.514 9.063 -44.289 1.00 41.84 184 THR A CA 1
ATOM 1477 C C . THR A 1 184 ? 18.846 8.658 -45.606 1.00 41.84 184 THR A C 1
ATOM 1479 O O . THR A 1 184 ? 17.634 8.459 -45.629 1.00 41.84 184 THR A O 1
ATOM 1482 N N . GLN A 1 185 ? 19.612 8.514 -46.693 1.00 42.06 185 GLN A N 1
ATOM 1483 C CA . GLN A 1 185 ? 19.107 8.100 -48.009 1.00 42.06 185 GLN A CA 1
ATOM 1484 C C . GLN A 1 185 ? 19.522 6.676 -48.398 1.00 42.06 185 GLN A C 1
ATOM 1486 O O . GLN A 1 185 ? 19.368 6.281 -49.552 1.00 42.06 185 GLN A O 1
ATOM 1491 N N . THR A 1 186 ? 20.043 5.884 -47.458 1.00 41.12 186 THR A N 1
ATOM 1492 C CA . THR A 1 186 ? 20.388 4.491 -47.752 1.00 41.12 186 THR A CA 1
ATOM 1493 C C . THR A 1 186 ? 19.133 3.600 -47.717 1.00 41.12 186 THR A C 1
ATOM 1495 O O . THR A 1 186 ? 18.422 3.591 -46.708 1.00 41.12 186 THR A O 1
ATOM 1498 N N . PRO A 1 187 ? 18.860 2.808 -48.776 1.00 39.91 187 PRO A N 1
ATOM 1499 C CA . PRO A 1 187 ? 17.723 1.879 -48.826 1.00 39.91 187 PRO A CA 1
ATOM 1500 C C . PRO A 1 187 ? 17.704 0.872 -47.666 1.00 39.91 187 PRO A C 1
ATOM 1502 O O . PRO A 1 187 ? 16.643 0.399 -47.275 1.00 39.91 187 PRO A O 1
ATOM 1505 N N . ALA A 1 188 ? 18.859 0.611 -47.046 1.00 43.62 188 ALA A N 1
ATOM 1506 C CA . ALA A 1 188 ? 19.009 -0.285 -45.900 1.00 43.62 188 ALA A CA 1
ATOM 1507 C C . ALA A 1 188 ? 18.190 0.139 -44.659 1.00 43.62 188 ALA A C 1
ATOM 1509 O O . ALA A 1 188 ? 17.744 -0.711 -43.886 1.00 43.62 188 ALA A O 1
ATOM 1510 N N . LEU A 1 189 ? 17.934 1.441 -44.469 1.00 42.28 189 LEU A N 1
ATOM 1511 C CA . LEU A 1 189 ? 17.057 1.941 -43.396 1.00 42.28 189 LEU A CA 1
ATOM 1512 C C . LEU A 1 189 ? 15.564 1.882 -43.757 1.00 42.28 189 LEU A C 1
ATOM 1514 O O . LEU A 1 189 ? 14.720 1.962 -42.869 1.00 42.28 189 LEU A O 1
ATOM 1518 N N . GLN A 1 190 ? 15.226 1.727 -45.040 1.00 40.97 190 GLN A N 1
ATOM 1519 C CA . GLN A 1 190 ? 13.848 1.519 -45.496 1.00 40.97 190 GLN A CA 1
ATOM 1520 C C . GLN A 1 190 ? 13.492 0.026 -45.575 1.00 40.97 190 GLN A C 1
ATOM 1522 O O . GLN A 1 190 ? 12.368 -0.343 -45.247 1.00 40.97 190 GLN A O 1
ATOM 1527 N N . GLU A 1 191 ? 14.443 -0.842 -45.926 1.00 40.44 191 GLU A N 1
ATOM 1528 C CA . GLU A 1 191 ? 14.232 -2.296 -46.005 1.00 40.44 191 GLU A CA 1
ATOM 1529 C C . GLU A 1 191 ? 14.233 -2.986 -44.631 1.00 40.44 191 GLU A C 1
ATOM 1531 O O . GLU A 1 191 ? 13.510 -3.960 -44.428 1.00 40.44 191 GLU A O 1
ATOM 1536 N N . SER A 1 192 ? 14.936 -2.435 -43.635 1.00 43.66 192 SER A N 1
ATOM 1537 C CA . SER A 1 192 ? 14.909 -2.938 -42.247 1.00 43.66 192 SER A CA 1
ATOM 1538 C C . SER A 1 192 ? 13.583 -2.685 -41.513 1.00 43.66 192 SER A C 1
ATOM 1540 O O . SER A 1 192 ? 13.359 -3.223 -40.429 1.00 43.66 192 SER A O 1
ATOM 1542 N N . ALA A 1 193 ? 12.657 -1.933 -42.120 1.00 42.16 193 ALA A N 1
ATOM 1543 C CA . ALA A 1 193 ? 11.296 -1.762 -41.618 1.00 42.16 193 ALA A CA 1
ATOM 1544 C C . ALA A 1 193 ? 10.413 -3.021 -41.783 1.00 42.16 193 ALA A C 1
ATOM 1546 O O . ALA A 1 193 ? 9.296 -3.040 -41.263 1.00 42.16 193 ALA A O 1
ATOM 1547 N N . LEU A 1 194 ? 10.879 -4.067 -42.484 1.00 45.16 194 LEU A N 1
ATOM 1548 C CA . LEU A 1 194 ? 10.055 -5.235 -42.827 1.00 45.16 194 LEU A CA 1
ATOM 1549 C C . LEU A 1 194 ? 10.195 -6.450 -41.899 1.00 45.16 194 LEU A C 1
ATOM 1551 O O . LEU A 1 194 ? 9.329 -7.320 -41.940 1.00 45.16 194 LEU A O 1
ATOM 1555 N N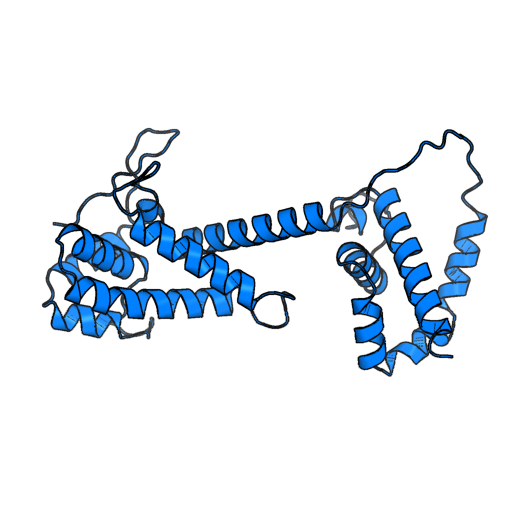 . ASN A 1 195 ? 11.168 -6.483 -40.986 1.00 46.91 195 ASN A N 1
ATOM 1556 C CA . ASN A 1 195 ? 11.292 -7.574 -40.017 1.00 46.91 195 ASN A CA 1
ATOM 1557 C C . ASN A 1 195 ? 11.223 -7.037 -38.586 1.00 46.91 195 ASN A C 1
ATOM 1559 O O . ASN A 1 195 ? 12.223 -6.648 -37.987 1.00 46.91 195 ASN A O 1
ATOM 1563 N N . ALA A 1 196 ? 10.028 -7.076 -37.988 1.00 50.59 196 ALA A N 1
ATOM 1564 C CA . ALA A 1 196 ? 9.837 -6.767 -36.568 1.00 50.59 196 ALA A CA 1
ATOM 1565 C C . ALA A 1 196 ? 10.773 -7.589 -35.654 1.00 50.59 196 ALA A C 1
ATOM 1567 O O . ALA A 1 196 ? 11.172 -7.107 -34.598 1.00 50.59 196 ALA A O 1
ATOM 1568 N N . GLN A 1 197 ? 11.169 -8.796 -36.082 1.00 48.78 197 GLN A N 1
ATOM 1569 C CA . GLN A 1 197 ? 12.137 -9.642 -35.377 1.00 48.78 197 GLN A CA 1
ATOM 1570 C C . GLN A 1 197 ? 13.569 -9.089 -35.419 1.00 48.78 197 GLN A C 1
ATOM 1572 O O . GLN A 1 197 ? 14.257 -9.137 -34.399 1.00 48.78 197 GLN A O 1
ATOM 1577 N N . ASP A 1 198 ? 14.004 -8.525 -36.546 1.00 51.88 198 ASP A N 1
ATOM 1578 C CA . ASP A 1 198 ? 15.351 -7.957 -36.694 1.00 51.88 198 ASP A CA 1
ATOM 1579 C C . ASP A 1 198 ? 15.458 -6.625 -35.953 1.00 51.88 198 ASP A C 1
ATOM 1581 O O . ASP A 1 198 ? 16.470 -6.350 -35.306 1.00 51.88 198 ASP A O 1
ATOM 1585 N N . LEU A 1 199 ? 14.371 -5.846 -35.935 1.00 56.56 199 LEU A N 1
ATOM 1586 C CA . LEU A 1 199 ? 14.256 -4.663 -35.090 1.00 56.56 199 LEU A CA 1
ATOM 1587 C C . LEU A 1 199 ? 14.283 -5.036 -33.600 1.00 56.56 199 LEU A C 1
ATOM 1589 O O . LEU A 1 199 ? 14.994 -4.406 -32.825 1.00 56.56 199 LEU A O 1
ATOM 1593 N N . GLU A 1 200 ? 13.572 -6.084 -33.176 1.00 55.78 200 GLU A N 1
ATOM 1594 C CA . GLU A 1 200 ? 13.584 -6.529 -31.778 1.00 55.78 200 GLU A CA 1
ATOM 1595 C C . GLU A 1 200 ? 14.964 -7.060 -31.342 1.00 55.78 200 GLU A C 1
ATOM 1597 O O . GLU A 1 200 ? 15.397 -6.794 -30.218 1.00 55.78 200 GLU A O 1
ATOM 1602 N N . ARG A 1 201 ? 15.687 -7.764 -32.226 1.00 60.06 201 ARG A N 1
ATOM 1603 C CA . ARG A 1 201 ? 17.080 -8.197 -31.994 1.00 60.06 201 ARG A CA 1
ATOM 1604 C C . ARG A 1 201 ? 18.026 -7.004 -31.898 1.00 60.06 201 ARG A C 1
ATOM 1606 O O . ARG A 1 201 ? 18.763 -6.884 -30.924 1.00 60.06 201 ARG A O 1
ATOM 1613 N N . SER A 1 202 ? 17.916 -6.073 -32.839 1.00 58.81 202 SER A N 1
ATOM 1614 C CA . SER A 1 202 ? 18.693 -4.832 -32.882 1.00 58.81 202 SER A CA 1
ATOM 1615 C C . SER A 1 202 ? 18.479 -3.974 -31.630 1.00 58.81 202 SER A C 1
ATOM 1617 O O . SER A 1 202 ? 19.425 -3.455 -31.039 1.00 58.81 202 SER A O 1
ATOM 1619 N N . LEU A 1 203 ? 17.233 -3.881 -31.154 1.00 63.25 203 LEU A N 1
ATOM 1620 C CA . LEU A 1 203 ? 16.886 -3.152 -29.936 1.00 63.25 203 LEU A CA 1
ATOM 1621 C C . LEU A 1 203 ? 17.424 -3.828 -28.670 1.00 63.25 203 LEU A C 1
ATOM 1623 O O . LEU A 1 203 ? 17.720 -3.112 -27.714 1.00 63.25 203 LEU A O 1
ATOM 1627 N N . LYS A 1 204 ? 17.576 -5.161 -28.640 1.00 70.25 204 LYS A N 1
ATOM 1628 C CA . LYS A 1 204 ? 18.141 -5.904 -27.493 1.00 70.25 204 LYS A CA 1
ATOM 1629 C C . LYS A 1 204 ? 19.643 -5.667 -27.297 1.00 70.25 204 LYS A C 1
ATOM 1631 O O . LYS A 1 204 ? 20.095 -5.728 -26.159 1.00 70.25 204 LYS A O 1
ATOM 1636 N N . ILE A 1 205 ? 20.383 -5.355 -28.361 1.00 72.38 205 ILE A N 1
ATOM 1637 C CA . ILE A 1 205 ? 21.834 -5.075 -28.318 1.00 72.38 205 ILE A CA 1
ATOM 1638 C C . ILE A 1 205 ? 22.117 -3.663 -27.772 1.00 72.38 205 ILE A C 1
ATOM 1640 O O . ILE A 1 205 ? 23.159 -3.396 -27.170 1.00 72.38 205 ILE A O 1
ATOM 1644 N N . LEU A 1 206 ? 21.166 -2.747 -27.957 1.00 76.06 206 LEU A N 1
ATOM 1645 C CA . LEU A 1 206 ? 21.250 -1.368 -27.487 1.00 76.06 206 LEU A CA 1
ATOM 1646 C C . LEU A 1 206 ? 20.968 -1.273 -25.984 1.00 76.06 206 LEU A C 1
ATOM 1648 O O . LEU A 1 206 ? 19.997 -1.843 -25.473 1.00 76.06 206 LEU A O 1
ATOM 1652 N N . THR A 1 207 ? 21.772 -0.480 -25.276 1.00 76.12 207 THR A N 1
ATOM 1653 C CA . THR A 1 207 ? 21.467 -0.104 -23.888 1.00 76.12 207 THR A CA 1
ATOM 1654 C C . THR A 1 207 ? 20.194 0.754 -23.838 1.00 76.12 207 THR A C 1
ATOM 1656 O O . THR A 1 207 ? 19.862 1.408 -24.827 1.00 76.12 207 THR A O 1
ATOM 1659 N N . PRO A 1 208 ? 19.462 0.806 -22.708 1.00 73.00 208 PRO A N 1
ATOM 1660 C CA . PRO A 1 208 ? 18.219 1.581 -22.614 1.00 73.00 208 PRO A CA 1
ATOM 1661 C C . PRO A 1 208 ? 18.382 3.056 -23.011 1.00 73.00 208 PRO A C 1
ATOM 1663 O O . PRO A 1 208 ? 17.546 3.597 -23.723 1.00 73.00 208 PRO A O 1
ATOM 1666 N N . ASN A 1 209 ? 19.504 3.676 -22.636 1.00 74.88 209 ASN A N 1
ATOM 1667 C CA . ASN A 1 209 ? 19.791 5.073 -22.966 1.00 74.88 209 ASN A CA 1
ATOM 1668 C C . ASN A 1 209 ? 20.091 5.281 -24.460 1.00 74.88 209 ASN A C 1
ATOM 1670 O O . ASN A 1 209 ? 19.644 6.261 -25.052 1.00 74.88 209 ASN A O 1
ATOM 1674 N N . GLU A 1 210 ? 20.829 4.353 -25.076 1.00 75.62 210 GLU A N 1
ATOM 1675 C CA . GLU A 1 210 ? 21.070 4.340 -26.524 1.00 75.62 210 GLU A CA 1
ATOM 1676 C C . GLU A 1 210 ? 19.760 4.123 -27.284 1.00 75.62 210 GLU A C 1
ATOM 1678 O O . GLU A 1 210 ? 19.479 4.825 -28.250 1.00 75.62 210 GLU A O 1
ATOM 1683 N N . ARG A 1 211 ? 18.917 3.207 -26.801 1.00 75.12 211 ARG A N 1
ATOM 1684 C CA . ARG A 1 211 ? 17.603 2.920 -27.371 1.00 75.12 211 ARG A CA 1
ATOM 1685 C C . ARG A 1 211 ? 16.689 4.140 -27.326 1.00 75.12 211 ARG A C 1
ATOM 1687 O O . ARG A 1 211 ? 16.114 4.494 -28.349 1.00 75.12 211 ARG A O 1
ATOM 1694 N N . ASP A 1 212 ? 16.589 4.804 -26.179 1.00 72.94 212 ASP A N 1
ATOM 1695 C CA . ASP A 1 212 ? 15.758 5.998 -26.022 1.00 72.94 212 ASP A CA 1
ATOM 1696 C C . ASP A 1 212 ? 16.266 7.156 -26.896 1.00 72.94 212 ASP A C 1
ATOM 1698 O O . ASP A 1 212 ? 15.466 7.872 -27.499 1.00 72.94 212 ASP A O 1
ATOM 1702 N N . ALA A 1 213 ? 17.588 7.311 -27.039 1.00 76.00 213 ALA A N 1
ATOM 1703 C CA . ALA A 1 213 ? 18.184 8.294 -27.942 1.00 76.00 213 ALA A CA 1
ATOM 1704 C C . ALA A 1 213 ? 17.870 7.996 -29.420 1.00 76.00 213 ALA A C 1
ATOM 1706 O O . ALA A 1 213 ? 17.446 8.899 -30.143 1.00 76.00 213 ALA A O 1
ATOM 1707 N N . VAL A 1 214 ? 18.015 6.738 -29.853 1.00 74.12 214 VAL A N 1
ATOM 1708 C CA . VAL A 1 214 ? 17.703 6.287 -31.222 1.00 74.12 214 VAL A CA 1
ATOM 1709 C C . VAL A 1 214 ? 16.210 6.436 -31.524 1.00 74.12 214 VAL A C 1
ATOM 1711 O O . VAL A 1 214 ? 15.846 6.942 -32.582 1.00 74.12 214 VAL A O 1
ATOM 1714 N N . VAL A 1 215 ? 15.330 6.069 -30.588 1.00 73.81 215 VAL A N 1
ATOM 1715 C CA . VAL A 1 215 ? 13.872 6.198 -30.742 1.00 73.81 215 VAL A CA 1
ATOM 1716 C C . VAL A 1 215 ? 13.457 7.665 -30.840 1.00 73.81 215 VAL A C 1
ATOM 1718 O O . VAL A 1 215 ? 12.682 8.025 -31.724 1.00 73.81 215 VAL A O 1
ATOM 1721 N N . LEU A 1 216 ? 13.988 8.539 -29.981 1.00 74.19 216 LEU A N 1
ATOM 1722 C CA . LEU A 1 216 ? 13.692 9.971 -30.049 1.00 74.19 216 LEU A CA 1
ATOM 1723 C C . LEU A 1 216 ? 14.238 10.606 -31.338 1.00 74.19 216 LEU A C 1
ATOM 1725 O O . LEU A 1 216 ? 13.581 11.472 -31.916 1.00 74.19 216 LEU A O 1
ATOM 1729 N N . GLN A 1 217 ? 15.389 10.153 -31.837 1.00 72.62 217 GLN A N 1
ATOM 1730 C CA . GLN A 1 217 ? 15.905 10.590 -33.133 1.00 72.62 217 GLN A CA 1
ATOM 1731 C C . GLN A 1 217 ? 15.026 10.101 -34.297 1.00 72.62 217 GLN A C 1
ATOM 1733 O O . GLN A 1 217 ? 14.706 10.890 -35.184 1.00 72.62 217 GLN A O 1
ATOM 1738 N N . ALA A 1 218 ? 14.569 8.845 -34.271 1.00 65.62 218 ALA A N 1
ATOM 1739 C CA . ALA A 1 218 ? 13.655 8.281 -35.269 1.00 65.62 218 ALA A CA 1
ATOM 1740 C C . ALA A 1 218 ? 12.281 8.978 -35.275 1.00 65.62 218 ALA A C 1
ATOM 1742 O O . ALA A 1 218 ? 11.663 9.137 -36.324 1.00 65.62 218 ALA A O 1
ATOM 1743 N N . MET A 1 219 ? 11.828 9.469 -34.117 1.00 65.06 219 MET A N 1
ATOM 1744 C CA . MET A 1 219 ? 10.634 10.314 -33.980 1.00 65.06 219 MET A CA 1
ATOM 1745 C C . MET A 1 219 ? 10.837 11.758 -34.482 1.00 65.06 219 MET A C 1
ATOM 1747 O O . MET A 1 219 ? 9.921 12.574 -34.387 1.00 65.06 219 MET A O 1
ATOM 1751 N N . GLY A 1 220 ? 12.020 12.094 -35.008 1.00 60.94 220 GLY A N 1
ATOM 1752 C CA . GLY A 1 220 ? 12.317 13.391 -35.617 1.00 60.94 220 GLY A CA 1
ATOM 1753 C C . GLY A 1 220 ? 12.717 14.493 -34.632 1.00 60.94 220 GLY A C 1
ATOM 1754 O O . GLY A 1 220 ? 12.759 15.665 -35.015 1.00 60.94 220 GLY A O 1
ATOM 1755 N N . TYR A 1 221 ? 13.019 14.164 -33.370 1.00 71.62 221 TYR A N 1
ATOM 1756 C CA . TYR A 1 221 ? 13.528 15.156 -32.421 1.00 71.62 221 TYR A CA 1
ATOM 1757 C C . TYR A 1 221 ? 14.969 15.556 -32.760 1.00 71.62 221 TYR A C 1
ATOM 1759 O O . TYR A 1 221 ? 15.804 14.731 -33.126 1.00 71.62 221 TYR A O 1
ATOM 1767 N N . ARG A 1 222 ? 15.286 16.846 -32.604 1.00 68.81 222 ARG A N 1
ATOM 1768 C CA . ARG A 1 222 ? 16.646 17.355 -32.816 1.00 68.81 222 ARG A CA 1
ATOM 1769 C C . ARG A 1 222 ? 17.533 17.104 -31.595 1.00 68.81 222 ARG A C 1
ATOM 1771 O O . ARG A 1 222 ? 17.089 17.246 -30.451 1.00 68.81 222 ARG A O 1
ATOM 1778 N N . ILE A 1 223 ? 18.801 16.775 -31.854 1.00 59.19 223 ILE A N 1
ATOM 1779 C CA . ILE A 1 223 ? 19.841 16.580 -30.829 1.00 59.19 223 ILE A CA 1
ATOM 1780 C C . ILE A 1 223 ? 20.094 17.902 -30.085 1.00 59.19 223 ILE A C 1
ATOM 1782 O O . ILE A 1 223 ? 20.180 17.914 -28.857 1.00 59.19 223 ILE A O 1
ATOM 1786 N N . ASP A 1 224 ? 20.135 19.016 -30.819 1.00 54.72 224 ASP A N 1
ATOM 1787 C CA . ASP A 1 224 ? 20.202 20.382 -30.311 1.00 54.72 224 ASP A CA 1
ATOM 1788 C C . ASP A 1 224 ? 19.213 21.312 -31.037 1.00 54.72 224 ASP A C 1
ATOM 1790 O O . ASP A 1 224 ? 18.772 21.070 -32.159 1.00 54.72 224 ASP A O 1
ATOM 1794 N N . SER A 1 225 ? 18.833 22.398 -30.372 1.00 50.69 225 SER A N 1
ATOM 1795 C CA . SER A 1 225 ? 18.135 23.523 -30.984 1.00 50.69 225 SER A CA 1
ATOM 1796 C C . SER A 1 225 ? 18.628 24.786 -30.295 1.00 50.69 225 SER A C 1
ATOM 1798 O O . SER A 1 225 ? 18.644 24.865 -29.068 1.00 50.69 225 SER A O 1
ATOM 1800 N N . ILE A 1 226 ? 19.047 25.774 -31.086 1.00 45.19 226 ILE A N 1
ATOM 1801 C CA . ILE A 1 226 ? 19.435 27.108 -30.595 1.00 45.19 226 ILE A CA 1
ATOM 1802 C C . ILE A 1 226 ? 18.184 27.873 -30.117 1.00 45.19 226 ILE A C 1
ATOM 1804 O O . ILE A 1 226 ? 18.276 28.858 -29.387 1.00 45.19 226 ILE A O 1
ATOM 1808 N N . LYS A 1 227 ? 16.983 27.416 -30.504 1.00 44.56 227 LYS A N 1
ATOM 1809 C CA . LYS A 1 227 ? 15.714 28.069 -30.186 1.00 44.56 227 LYS A CA 1
ATOM 1810 C C . LYS A 1 227 ? 15.153 27.543 -28.852 1.00 44.56 227 LYS A C 1
ATOM 1812 O O . LYS A 1 227 ? 14.819 26.363 -28.771 1.00 44.56 227 LYS A O 1
ATOM 1817 N N . PRO A 1 228 ? 14.923 28.407 -27.841 1.00 47.34 228 PRO A N 1
ATOM 1818 C CA . PRO A 1 228 ? 14.485 28.007 -26.493 1.00 47.34 228 PRO A CA 1
ATOM 1819 C C . PRO A 1 228 ? 13.131 27.282 -26.392 1.00 47.34 228 PRO A C 1
ATOM 1821 O O . PRO A 1 228 ? 12.762 26.837 -25.311 1.00 47.34 228 PRO A O 1
ATOM 1824 N N . LYS A 1 229 ? 12.353 27.209 -27.481 1.00 48.84 229 LYS A N 1
ATOM 1825 C CA . LYS A 1 229 ? 10.983 26.667 -27.502 1.00 48.84 229 LYS A CA 1
ATOM 1826 C C . LYS A 1 229 ? 10.851 25.282 -28.152 1.00 48.84 229 LYS A C 1
ATOM 1828 O O . LYS A 1 229 ? 9.740 24.764 -28.202 1.00 48.84 229 LYS A O 1
ATOM 1833 N N . GLU A 1 230 ? 11.933 24.676 -28.639 1.00 54.09 230 GLU A N 1
ATOM 1834 C CA . GLU A 1 230 ? 11.898 23.323 -29.215 1.00 54.09 230 GLU A CA 1
ATOM 1835 C C . GLU A 1 230 ? 12.435 22.307 -28.197 1.00 54.09 230 GLU A C 1
ATOM 1837 O O . GLU A 1 230 ? 13.581 22.410 -27.768 1.00 54.09 230 GLU A O 1
ATOM 1842 N N . ALA A 1 231 ? 11.614 21.325 -27.808 1.00 53.03 231 ALA A N 1
ATOM 1843 C CA . ALA A 1 231 ? 12.034 20.259 -26.900 1.00 53.03 231 ALA A CA 1
ATOM 1844 C C . ALA A 1 231 ? 13.066 19.353 -27.592 1.00 53.03 231 ALA A C 1
ATOM 1846 O O . ALA A 1 231 ? 12.717 18.583 -28.489 1.00 53.03 231 ALA A O 1
ATOM 1847 N N . THR A 1 232 ? 14.330 19.447 -27.182 1.00 70.06 232 THR A N 1
ATOM 1848 C CA . THR A 1 232 ? 15.432 18.644 -27.737 1.00 70.06 232 THR A CA 1
ATOM 1849 C C . THR A 1 232 ? 15.556 17.291 -27.040 1.00 70.06 232 THR A C 1
ATOM 1851 O O . THR A 1 232 ? 15.067 17.097 -25.922 1.00 70.06 232 THR A O 1
ATOM 1854 N N . ILE A 1 233 ? 16.252 16.345 -27.676 1.00 68.50 233 ILE A N 1
ATOM 1855 C CA . ILE A 1 233 ? 16.558 15.034 -27.075 1.00 68.50 233 ILE A CA 1
ATOM 1856 C C . ILE A 1 233 ? 17.326 15.222 -25.750 1.00 68.50 233 ILE A C 1
ATOM 1858 O O . ILE A 1 233 ? 16.990 14.589 -24.751 1.00 68.50 233 ILE A O 1
ATOM 1862 N N . ALA A 1 234 ? 18.273 16.170 -25.707 1.00 68.25 234 ALA A N 1
ATOM 1863 C CA . ALA A 1 234 ? 19.019 16.558 -24.501 1.00 68.25 234 ALA A CA 1
ATOM 1864 C C . ALA A 1 234 ? 18.118 17.018 -23.352 1.00 68.25 234 ALA A C 1
ATOM 1866 O O . ALA A 1 234 ? 18.303 16.591 -22.214 1.00 68.25 234 ALA A O 1
ATOM 1867 N N . GLN A 1 235 ? 17.106 17.835 -23.646 1.00 69.62 235 GLN A N 1
ATOM 1868 C CA . GLN A 1 235 ? 16.159 18.306 -22.634 1.00 69.62 235 GLN A CA 1
ATOM 1869 C C . GLN A 1 235 ? 15.221 17.196 -22.151 1.00 69.62 235 GLN A C 1
ATOM 1871 O O . GLN A 1 235 ? 14.927 17.125 -20.961 1.00 69.62 235 GLN A O 1
ATOM 1876 N N . LYS A 1 236 ? 14.761 16.316 -23.050 1.00 69.31 236 LYS A N 1
ATOM 1877 C CA . LYS A 1 236 ? 13.864 15.202 -22.699 1.00 69.31 236 LYS A CA 1
ATOM 1878 C C . LYS A 1 236 ? 14.550 14.126 -21.861 1.00 69.31 236 LYS A C 1
ATOM 1880 O O . LYS A 1 236 ? 13.917 13.579 -20.964 1.00 69.31 236 LYS A O 1
ATOM 1885 N N . LEU A 1 237 ? 15.817 13.837 -22.150 1.00 68.12 237 LEU A N 1
ATOM 1886 C CA . LEU A 1 237 ? 16.605 12.832 -21.433 1.00 68.12 237 LEU A CA 1
ATOM 1887 C C . LEU A 1 237 ? 17.408 13.419 -20.259 1.00 68.12 237 LEU A C 1
ATOM 1889 O O . LEU A 1 237 ? 17.980 12.663 -19.481 1.00 68.12 237 LEU A O 1
ATOM 1893 N N . GLY A 1 238 ? 17.441 14.747 -20.103 1.00 71.06 238 GLY A N 1
ATOM 1894 C CA . GLY A 1 238 ? 18.138 15.422 -19.004 1.00 71.06 238 GLY A CA 1
ATOM 1895 C C . GLY A 1 238 ? 19.661 15.255 -19.039 1.00 71.06 238 GLY A C 1
ATOM 1896 O O . GLY A 1 238 ? 20.299 15.269 -17.989 1.00 71.06 238 GLY A O 1
ATOM 1897 N N . VAL A 1 239 ? 20.244 15.068 -20.226 1.00 75.62 239 VAL A N 1
ATOM 1898 C CA . VAL A 1 239 ? 21.676 14.786 -20.422 1.00 75.62 239 VAL A CA 1
ATOM 1899 C C . VAL A 1 239 ? 22.326 15.766 -21.392 1.00 75.62 239 VAL A C 1
ATOM 1901 O O . VAL A 1 239 ? 21.659 16.445 -22.174 1.00 75.62 239 VAL A O 1
ATOM 1904 N N . THR A 1 240 ? 23.658 15.845 -21.347 1.00 72.94 240 THR A N 1
ATOM 1905 C CA . THR A 1 240 ? 24.415 16.737 -22.231 1.00 72.94 240 THR A CA 1
ATOM 1906 C C . THR A 1 240 ? 24.366 16.268 -23.686 1.00 72.94 240 THR A C 1
ATOM 1908 O O . THR A 1 240 ? 24.253 15.076 -23.979 1.00 72.94 240 THR A O 1
ATOM 1911 N N . ARG A 1 241 ? 24.530 17.213 -24.620 1.00 70.00 241 ARG A N 1
ATOM 1912 C CA . ARG A 1 241 ? 24.650 16.934 -26.060 1.00 70.00 241 ARG A CA 1
ATOM 1913 C C . ARG A 1 241 ? 25.707 15.868 -26.356 1.00 70.00 241 ARG A C 1
ATOM 1915 O O . ARG A 1 241 ? 25.446 14.959 -27.138 1.00 70.00 241 ARG A O 1
ATOM 1922 N N . ARG A 1 242 ? 26.878 15.981 -25.718 1.00 68.75 242 ARG A N 1
ATOM 1923 C CA . ARG A 1 242 ? 28.005 15.063 -25.921 1.00 68.75 242 ARG A CA 1
ATOM 1924 C C . ARG A 1 242 ? 27.627 13.635 -25.541 1.00 68.75 242 ARG A C 1
ATOM 1926 O O . ARG A 1 242 ? 27.928 12.705 -26.274 1.00 68.75 242 ARG A O 1
ATOM 1933 N N . THR A 1 243 ? 26.885 13.474 -24.449 1.00 70.00 243 THR A N 1
ATOM 1934 C CA . THR A 1 243 ? 26.374 12.173 -24.006 1.00 70.00 243 THR A CA 1
ATOM 1935 C C . THR A 1 243 ? 25.437 11.543 -25.040 1.00 70.00 243 THR A C 1
ATOM 1937 O O . THR A 1 243 ? 25.590 10.368 -25.351 1.00 70.00 243 THR A O 1
ATOM 1940 N N . ILE A 1 244 ? 24.520 12.318 -25.631 1.00 72.31 244 ILE A N 1
ATOM 1941 C CA . ILE A 1 244 ? 23.606 11.806 -26.669 1.00 72.31 244 ILE A CA 1
ATOM 1942 C C . ILE A 1 244 ? 24.357 11.441 -27.944 1.00 72.31 244 ILE A C 1
ATOM 1944 O O . ILE A 1 244 ? 24.088 10.399 -28.525 1.00 72.31 244 ILE A O 1
ATOM 1948 N N . GLN A 1 245 ? 25.316 12.264 -28.369 1.00 72.56 245 GLN A N 1
ATOM 1949 C CA . GLN A 1 245 ? 26.140 11.961 -29.542 1.00 72.56 245 GLN A CA 1
ATOM 1950 C C . GLN A 1 245 ? 26.953 10.676 -29.341 1.00 72.56 245 GLN A C 1
ATOM 1952 O O . GLN A 1 245 ? 26.988 9.840 -30.239 1.00 72.56 245 GLN A O 1
ATOM 1957 N N . ASN A 1 246 ? 27.518 10.475 -28.148 1.00 74.94 246 ASN A N 1
ATOM 1958 C CA . ASN A 1 246 ? 28.230 9.245 -27.804 1.00 74.94 246 ASN A CA 1
ATOM 1959 C C . ASN A 1 246 ? 27.297 8.025 -27.805 1.00 74.94 246 ASN A C 1
ATOM 1961 O O . ASN A 1 246 ? 27.673 6.969 -28.305 1.00 74.94 246 ASN A O 1
ATOM 1965 N N . TRP A 1 247 ? 26.071 8.164 -27.291 1.00 77.94 247 TRP A N 1
ATOM 1966 C CA . TRP A 1 247 ? 25.075 7.091 -27.326 1.00 77.94 247 TRP A CA 1
ATOM 1967 C C . TRP A 1 247 ? 24.625 6.754 -28.746 1.00 77.94 247 TRP A C 1
ATOM 1969 O O . TRP A 1 247 ? 24.521 5.579 -29.076 1.00 77.94 247 TRP A O 1
ATOM 1979 N N . LEU A 1 248 ? 24.414 7.750 -29.604 1.00 76.50 248 LEU A N 1
ATOM 1980 C CA . LEU A 1 248 ? 24.047 7.519 -31.001 1.00 76.50 248 LEU A CA 1
ATOM 1981 C C . LEU A 1 248 ? 25.192 6.874 -31.796 1.00 76.50 248 LEU A C 1
ATOM 1983 O O . LEU A 1 248 ? 24.952 5.928 -32.538 1.00 76.50 248 LEU A O 1
ATOM 1987 N N . ALA A 1 249 ? 26.436 7.315 -31.592 1.00 73.62 249 ALA A N 1
ATOM 1988 C CA . ALA A 1 249 ? 27.607 6.719 -32.238 1.00 73.62 249 ALA A CA 1
ATOM 1989 C C . ALA A 1 249 ? 27.853 5.270 -31.775 1.00 73.62 249 ALA A C 1
ATOM 1991 O O . ALA A 1 249 ? 28.121 4.386 -32.588 1.00 73.62 249 ALA A O 1
ATOM 1992 N N . SER A 1 250 ? 27.709 5.010 -30.472 1.00 75.12 250 SER A N 1
ATOM 1993 C CA . SER A 1 250 ? 27.794 3.662 -29.896 1.00 75.12 250 SER A CA 1
ATOM 1994 C C . SER A 1 250 ? 26.670 2.755 -30.408 1.00 75.12 250 SER A C 1
ATOM 1996 O O . SER A 1 250 ? 26.915 1.610 -30.790 1.00 75.12 250 SER A O 1
ATOM 1998 N N . ALA A 1 251 ? 25.442 3.277 -30.489 1.00 75.94 251 ALA A N 1
ATOM 1999 C CA . ALA A 1 251 ? 24.302 2.572 -31.057 1.00 75.94 251 ALA A CA 1
ATOM 2000 C C . ALA A 1 251 ? 24.545 2.171 -32.516 1.00 75.94 251 ALA A C 1
ATOM 2002 O O . ALA A 1 251 ? 24.347 1.019 -32.892 1.00 75.94 251 ALA A O 1
ATOM 2003 N N . GLU A 1 252 ? 25.025 3.109 -33.328 1.00 74.81 252 GLU A N 1
ATOM 2004 C CA . GLU A 1 252 ? 25.318 2.888 -34.740 1.00 74.81 252 GLU A CA 1
ATOM 2005 C C . GLU A 1 252 ? 26.435 1.854 -34.944 1.00 74.81 252 GLU A C 1
ATOM 2007 O O . GLU A 1 252 ? 26.324 0.986 -35.812 1.00 74.81 252 GLU A O 1
ATOM 2012 N N . ALA A 1 253 ? 27.487 1.895 -34.120 1.00 75.75 253 ALA A N 1
ATOM 2013 C CA . ALA A 1 253 ? 28.566 0.910 -34.159 1.00 75.75 253 ALA A CA 1
ATOM 2014 C C . ALA A 1 253 ? 28.059 -0.511 -33.856 1.00 75.75 253 ALA A C 1
ATOM 2016 O O . ALA A 1 253 ? 28.406 -1.451 -34.571 1.00 75.75 253 ALA A O 1
ATOM 2017 N N . LYS A 1 254 ? 27.191 -0.660 -32.848 1.00 74.31 254 LYS A N 1
ATOM 2018 C CA . LYS A 1 254 ? 26.594 -1.950 -32.464 1.00 74.31 254 LYS A CA 1
ATOM 2019 C C . LYS A 1 254 ? 25.651 -2.499 -33.533 1.00 74.31 254 LYS A C 1
ATOM 2021 O O . LYS A 1 254 ? 25.718 -3.679 -33.859 1.00 74.31 254 LYS A O 1
ATOM 2026 N N . LEU A 1 255 ? 24.816 -1.641 -34.119 1.00 75.19 255 LEU A N 1
ATOM 2027 C CA . LEU A 1 255 ? 23.898 -2.034 -35.190 1.00 75.19 255 LEU A CA 1
ATOM 2028 C C . LEU A 1 255 ? 24.646 -2.446 -36.466 1.00 75.19 255 LEU A C 1
ATOM 2030 O O . LEU A 1 255 ? 24.269 -3.420 -37.111 1.00 75.19 255 LEU A O 1
ATOM 2034 N N . ARG A 1 256 ? 25.744 -1.757 -36.810 1.00 71.38 256 ARG A N 1
ATOM 2035 C CA . ARG A 1 256 ? 26.606 -2.152 -37.937 1.00 71.38 256 ARG A CA 1
ATOM 2036 C C . ARG A 1 256 ? 27.379 -3.441 -37.687 1.00 71.38 256 ARG A C 1
ATOM 2038 O O . ARG A 1 256 ? 27.617 -4.173 -38.642 1.00 71.38 256 ARG A O 1
ATOM 2045 N N . ALA A 1 257 ? 27.810 -3.694 -36.453 1.00 72.50 257 ALA A N 1
ATOM 2046 C CA . ALA A 1 257 ? 28.470 -4.948 -36.099 1.00 72.50 257 ALA A CA 1
ATOM 2047 C C . ALA A 1 257 ? 27.503 -6.130 -36.261 1.00 72.50 257 ALA A C 1
ATOM 2049 O O . ALA A 1 257 ? 27.845 -7.087 -36.943 1.00 72.50 257 ALA A O 1
ATOM 2050 N N . GLN A 1 258 ? 26.270 -5.994 -35.762 1.00 70.31 258 GLN A N 1
ATOM 2051 C CA . GLN A 1 258 ? 25.226 -7.009 -35.915 1.00 70.31 258 GLN A CA 1
ATOM 2052 C C . GLN A 1 258 ? 24.884 -7.273 -37.388 1.00 70.31 258 GLN A C 1
ATOM 2054 O O . GLN A 1 258 ? 24.855 -8.416 -37.826 1.00 70.31 258 GLN A O 1
ATOM 2059 N N . ALA A 1 259 ? 24.704 -6.216 -38.185 1.00 62.69 259 ALA A N 1
ATOM 2060 C CA . ALA A 1 259 ? 24.383 -6.350 -39.606 1.00 62.69 259 ALA A CA 1
ATOM 2061 C C . ALA A 1 259 ? 25.502 -7.008 -40.442 1.00 62.69 259 ALA A C 1
ATOM 2063 O O . ALA A 1 259 ? 25.231 -7.490 -41.538 1.00 62.69 259 ALA A O 1
ATOM 2064 N N . LYS A 1 260 ? 26.751 -7.010 -39.952 1.00 63.56 260 LYS A N 1
ATOM 2065 C CA . LYS A 1 260 ? 27.881 -7.732 -40.565 1.00 63.56 260 LYS A CA 1
ATOM 2066 C C . LYS A 1 260 ? 27.985 -9.188 -40.115 1.00 63.56 260 LYS A C 1
ATOM 2068 O O . LYS A 1 260 ? 28.628 -9.967 -40.802 1.00 63.56 260 LYS A O 1
ATOM 2073 N N . GLU A 1 261 ? 27.430 -9.524 -38.957 1.00 56.50 261 GLU A N 1
ATOM 2074 C CA . GLU A 1 261 ? 27.450 -10.874 -38.384 1.00 56.50 261 GLU A CA 1
ATOM 2075 C C . GLU A 1 261 ? 26.288 -11.733 -38.918 1.00 56.50 261 GLU A C 1
ATOM 2077 O O . GLU A 1 261 ? 26.385 -12.955 -38.952 1.00 56.50 261 GLU A O 1
ATOM 2082 N N . ASP A 1 262 ? 25.226 -11.081 -39.405 1.00 51.12 262 ASP A N 1
ATOM 2083 C CA . ASP A 1 262 ? 24.075 -11.695 -40.081 1.00 51.12 262 ASP A CA 1
ATOM 2084 C C . ASP A 1 262 ? 24.254 -11.825 -41.626 1.00 51.12 262 ASP A C 1
ATOM 2086 O O . ASP A 1 262 ? 23.295 -12.176 -42.321 1.00 51.12 262 ASP A O 1
ATOM 2090 N N . GLN A 1 263 ? 25.455 -11.546 -42.170 1.00 42.09 263 GLN A N 1
ATOM 2091 C CA . GLN A 1 263 ? 25.857 -11.717 -43.588 1.00 42.09 263 GLN A CA 1
ATOM 2092 C C . GLN A 1 263 ? 26.741 -12.952 -43.792 1.00 42.09 263 GLN A C 1
ATOM 2094 O O . GLN A 1 263 ? 26.524 -13.654 -44.807 1.00 42.09 263 GLN A O 1
#

pLDDT: mean 75.27, std 18.84, range [30.25, 96.06]

Sequence (263 aa):
MVQPLTKRHIKTGELYSRRPEVEQEIEVLLRLPTGTRLARARNGDLKSPDSMSDEALLYLVRDAHRRGAEDERNALIRPLFIRCQARLKRAMPDGVYANAKKLRDDALSDFCDLMLSDGSGEIPDRLDYYEVNFADALKKLRSTVRRAEDRDFKRNTQLPEDAESDTEEPARADDVTQRAKELTQTPALQESALNAQDLERSLKILTPNERDAVVLQAMGYRIDSIKPKEATIAQKLGVTRRTIQNWLASAEAKLRAQAKEDQ

Secondary structure (DSSP, 8-state):
-PPPP--B-TTT-PBP---HHHHHHHHHHHHS-HHHHHHHHH---TTSTT---HHHHHHHHHHHHHTT-HHHHHHHHHHHHHHHHHHHHHHS-BTTBTTHHHHHHHHHHHHHHHHHTTT-SS-TTTTHHHHH-HHHHHHHHHHHHHHHHHHHHHHHH---------------TTSHHHHHHHHTT-THHHHGGG-HHHHHHHHHHS-HHHHHHHHHHHTT--S--SSTTS--HHHHHT--HHHHHHHHHHHHHHHHHHHHH--

Radius of gyration: 26.84 Å; chains: 1; bounding box: 68×43×68 Å

Organism: NCBI:txid2823693

InterPro domains:
  IPR013324 RNA polymerase sigma factor, region 3/4-like [SSF88659] (189-260)
  IPR036388 Winged helix-like DNA-binding domain superfamily [G3DSA:1.10.10.10] (194-262)